Protein AF-A0A8E0IJX4-F1 (afdb_monomer)

InterPro domains:
  IPR001647 DNA-binding HTH domain, TetR-type [PS50977] (1-35)
  IPR009057 Homedomain-like superfamily [SSF46689] (2-47)

Nearest PDB structures (foldseek):
  7k1c-assembly1_B  TM=6.926E-01  e=3.450E-01  Pseudomonas putida DOT-T1E
  2xdn-assembly2_D  TM=7.173E-01  e=6.190E-01  Pseudomonas putida

Sequence (180 aa):
HIIKDAGIPRGSYYQYFDDKADLYFYLLEQVRHRAVAALQQVMAKHHGDLFAAMSEFFGLTIDALVQGPHAALYRNVFLHMDFHSASKMAGSPLAERPRGHHEIHQYLLANIDRRQLRIKSDDDVSLLIRQIVGMFMQTIGYFYSRQTKGKEVTVAELKQRTNQILDWLQYGVASKGERH

pLDDT: mean 77.46, std 18.65, range [39.56, 98.12]

Foldseek 3Di:
DVVPPPPDPPVVVCVQDVDPVRVVLVVVVVVLVVLLVLLVVLLVVVQQAPLSSLLVSLLVVLCCCCVNPCVVVNLCCLPPDDVVVLVVVCPDPSSPDDVSVVVSLVVSLVRHDCVLPPDDDSVRVSVLVCVLVVVSSVLVVVQSVCVVVVHDDDSVNSSVVSSVVSVCSRPNDDDPDPPD

Secondary structure (DSSP, 8-state):
-HHHHS---HHHHTTT-SSHHHHHHHHHHHHHHHHHHHHHHHHHHTTT-HHHHHHHHHHHHHHHHHTSTTHHHHHHHHHH--HHHHHHTTTSGGGS--HHHHHHHHHHHHH--GGG----SHHHHHHHHHHHHHHHHHHHHHHHHHHTTT----HHHHHHHHHHHHHHHHH-S-------

Solvent-accessible surface area (backbone atoms only — not comparable to full-atom values): 10616 Å² total; per-residue (Å²): 116,77,65,77,78,67,81,56,60,80,75,65,53,64,74,80,30,94,49,75,63,52,54,50,50,54,52,50,50,54,52,48,54,53,52,52,52,50,46,53,52,35,28,61,74,45,67,11,36,59,69,66,18,48,48,53,45,49,46,56,46,49,45,44,46,72,72,30,100,54,14,70,58,49,49,48,52,68,75,67,58,49,77,66,56,53,62,77,47,49,81,41,88,88,47,64,66,77,62,62,64,56,51,54,51,53,50,48,74,74,50,49,47,55,91,84,43,100,63,89,48,71,65,55,50,51,51,49,52,49,50,58,52,48,56,49,52,51,51,54,50,49,50,56,59,33,49,77,68,75,41,90,74,54,72,66,59,52,46,51,51,53,46,52,52,50,48,36,72,73,74,52,82,77,76,88,66,82,82,124

Organism: NCBI:txid1256202

Mean predicted aligned error: 10.21 Å

Structure (mmCIF, N/CA/C/O backbone):
data_AF-A0A8E0IJX4-F1
#
_entry.id   AF-A0A8E0IJX4-F1
#
loop_
_atom_site.group_PDB
_atom_site.id
_atom_site.type_symbol
_atom_site.label_atom_id
_atom_site.label_alt_id
_atom_site.label_comp_id
_atom_site.label_asym_id
_atom_site.label_entity_id
_atom_site.label_seq_id
_atom_site.pdbx_PDB_ins_code
_atom_site.Cartn_x
_atom_site.Cartn_y
_atom_site.Cartn_z
_atom_site.occupancy
_atom_site.B_iso_or_equiv
_atom_site.auth_seq_id
_atom_site.auth_comp_id
_atom_site.auth_asym_id
_atom_site.auth_atom_id
_atom_site.pdbx_PDB_model_num
ATOM 1 N N . HIS A 1 1 ? -9.104 4.871 31.207 1.00 46.75 1 HIS A N 1
ATOM 2 C CA . HIS A 1 1 ? -10.168 4.003 30.678 1.00 46.75 1 HIS A CA 1
ATOM 3 C C . HIS A 1 1 ? -9.698 2.587 30.325 1.00 46.75 1 HIS A C 1
ATOM 5 O O . HIS A 1 1 ? -10.408 1.677 30.697 1.00 46.75 1 HIS A O 1
ATOM 11 N N . ILE A 1 2 ? -8.492 2.359 29.776 1.00 46.59 2 ILE A N 1
ATOM 12 C CA . ILE A 1 2 ? -7.984 1.011 29.390 1.00 46.59 2 ILE A CA 1
ATOM 13 C C . ILE A 1 2 ? -8.059 -0.065 30.507 1.00 46.59 2 ILE A C 1
ATOM 15 O O . ILE A 1 2 ? -8.403 -1.206 30.236 1.00 46.59 2 ILE A O 1
ATOM 19 N N . ILE A 1 3 ? -7.802 0.288 31.774 1.00 42.03 3 ILE A N 1
ATOM 20 C CA . ILE A 1 3 ? -7.736 -0.687 32.888 1.00 42.03 3 ILE A CA 1
ATOM 21 C C . ILE A 1 3 ? -9.123 -1.194 33.333 1.00 42.03 3 ILE A C 1
ATOM 23 O O . ILE A 1 3 ? -9.226 -2.270 33.912 1.00 42.03 3 ILE A O 1
ATOM 27 N N . LYS A 1 4 ? -10.203 -0.437 33.090 1.00 41.12 4 LYS A N 1
ATOM 28 C CA . LYS A 1 4 ? -11.539 -0.789 33.606 1.00 41.12 4 LYS A CA 1
ATOM 29 C C . LYS A 1 4 ? -12.253 -1.846 32.754 1.00 41.12 4 LYS A C 1
ATOM 31 O O . LYS A 1 4 ? -13.060 -2.585 33.303 1.00 41.12 4 LYS A O 1
ATOM 36 N N . ASP A 1 5 ? -11.898 -1.949 31.474 1.00 46.97 5 ASP A N 1
ATOM 37 C CA . ASP A 1 5 ? -12.611 -2.794 30.507 1.00 46.97 5 ASP A CA 1
ATOM 38 C C . ASP A 1 5 ? -11.911 -4.147 30.258 1.00 46.97 5 ASP A C 1
ATOM 40 O O . ASP A 1 5 ? -12.517 -5.060 29.708 1.00 46.97 5 ASP A O 1
ATOM 44 N N . ALA A 1 6 ? -10.651 -4.311 30.691 1.00 53.28 6 ALA A N 1
ATOM 45 C CA . ALA A 1 6 ? -9.851 -5.516 30.437 1.00 53.28 6 ALA A CA 1
ATOM 46 C C . ALA A 1 6 ? -9.931 -6.598 31.538 1.00 53.28 6 ALA A C 1
ATOM 48 O O . ALA A 1 6 ? -9.364 -7.672 31.372 1.00 53.28 6 ALA A O 1
ATOM 49 N N . GLY A 1 7 ? -10.590 -6.337 32.676 1.00 39.56 7 GLY A N 1
ATOM 50 C CA . GLY A 1 7 ? -10.715 -7.317 33.771 1.00 39.56 7 GLY A CA 1
ATOM 51 C C . GLY A 1 7 ? -9.401 -7.682 34.487 1.00 39.56 7 GLY A C 1
ATOM 52 O O . GLY A 1 7 ? -9.374 -8.637 35.258 1.00 39.56 7 GLY A O 1
ATOM 53 N N . ILE A 1 8 ? -8.314 -6.936 34.258 1.00 44.88 8 ILE A N 1
ATOM 54 C CA . ILE A 1 8 ? -6.989 -7.216 34.831 1.00 44.88 8 ILE A CA 1
ATOM 55 C C . ILE A 1 8 ? -6.827 -6.455 36.163 1.00 44.88 8 ILE A C 1
ATOM 57 O O . ILE A 1 8 ? -7.057 -5.239 36.198 1.00 44.88 8 ILE A O 1
ATOM 61 N N . PRO A 1 9 ? -6.407 -7.112 37.265 1.00 41.66 9 PRO A N 1
ATOM 62 C CA . PRO A 1 9 ? -6.094 -6.433 38.519 1.00 41.66 9 PRO A CA 1
ATOM 63 C C . PRO A 1 9 ? -5.020 -5.359 38.302 1.00 41.66 9 PRO A C 1
ATOM 65 O O . PRO A 1 9 ? -4.009 -5.603 37.646 1.00 41.66 9 PRO A O 1
ATOM 68 N N . ARG A 1 10 ? -5.203 -4.171 38.894 1.00 44.62 10 ARG A N 1
ATOM 69 C CA . ARG A 1 10 ? -4.308 -3.002 38.728 1.00 44.62 10 ARG A CA 1
ATOM 70 C C . ARG A 1 10 ? -2.818 -3.296 38.975 1.00 44.62 10 ARG A C 1
ATOM 72 O O . ARG A 1 10 ? -1.985 -2.601 38.409 1.00 44.62 10 ARG A O 1
ATOM 79 N N . GLY A 1 11 ? -2.492 -4.305 39.787 1.00 46.06 11 GLY A N 1
ATOM 80 C CA . GLY A 1 11 ? -1.115 -4.714 40.082 1.00 46.06 11 GLY A CA 1
ATOM 81 C C . GLY A 1 11 ? -0.406 -5.474 38.953 1.00 46.06 11 GLY A C 1
ATOM 82 O O . GLY A 1 11 ? 0.812 -5.402 38.867 1.00 46.06 11 GLY A O 1
ATOM 83 N N . SER A 1 12 ? -1.136 -6.145 38.056 1.00 42.69 12 SER A N 1
ATOM 84 C CA . SER A 1 12 ? -0.544 -6.960 36.980 1.00 42.69 12 SER A CA 1
ATOM 85 C C . SER A 1 12 ? -0.217 -6.156 35.714 1.00 42.69 12 SER A C 1
ATOM 87 O O . SER A 1 12 ? 0.532 -6.627 34.871 1.00 42.69 12 SER A O 1
ATOM 89 N N . TYR A 1 13 ? -0.755 -4.939 35.566 1.00 44.56 13 TYR A N 1
ATOM 90 C CA . TYR A 1 13 ? -0.519 -4.070 34.401 1.00 44.56 13 TYR A CA 1
ATOM 91 C C . TYR A 1 13 ? 0.897 -3.467 34.404 1.00 44.56 13 TYR A C 1
ATOM 93 O O . TYR A 1 13 ? 1.603 -3.542 33.404 1.00 44.56 13 TYR A O 1
ATOM 101 N N . TYR A 1 14 ? 1.339 -2.947 35.555 1.00 47.50 14 TYR A N 1
ATOM 102 C CA . TYR A 1 14 ? 2.675 -2.355 35.733 1.00 47.50 14 TYR A CA 1
ATOM 103 C C . TYR A 1 14 ? 3.807 -3.388 35.788 1.00 47.50 14 TYR A C 1
ATOM 105 O O . TYR A 1 14 ? 4.972 -3.024 35.847 1.00 47.50 14 TYR A O 1
ATOM 113 N N . GLN A 1 15 ? 3.473 -4.681 35.795 1.00 44.41 15 GLN A N 1
ATOM 114 C CA . GLN A 1 15 ? 4.461 -5.759 35.789 1.00 44.41 15 GLN A CA 1
ATOM 115 C C . GLN A 1 15 ? 4.961 -6.090 34.372 1.00 44.41 15 GLN A C 1
ATOM 117 O O . GLN A 1 15 ? 5.989 -6.747 34.234 1.00 44.41 15 GLN A O 1
ATOM 122 N N . TYR A 1 16 ? 4.238 -5.646 33.334 1.00 44.06 16 TYR A N 1
ATOM 123 C CA . TYR A 1 16 ? 4.564 -5.896 31.926 1.00 44.06 16 TYR A CA 1
ATOM 124 C C . TYR A 1 16 ? 4.746 -4.613 31.095 1.00 44.06 16 TYR A C 1
ATOM 126 O O . TYR A 1 16 ? 5.318 -4.698 30.012 1.00 44.06 16 TYR A O 1
ATOM 134 N N . PHE A 1 17 ? 4.281 -3.448 31.571 1.00 45.47 17 PHE A N 1
ATOM 135 C CA . PHE A 1 17 ? 4.356 -2.174 30.842 1.00 45.47 17 PHE A CA 1
ATOM 136 C C . PHE A 1 17 ? 4.587 -0.996 31.807 1.00 45.47 17 PHE A C 1
ATOM 138 O O . PHE A 1 17 ? 3.791 -0.812 32.735 1.00 45.47 17 PHE A O 1
ATOM 145 N N . ASP A 1 18 ? 5.635 -0.191 31.581 1.00 48.06 18 ASP A N 1
ATOM 146 C CA . ASP A 1 18 ? 5.972 0.964 32.432 1.00 48.06 18 ASP A CA 1
ATOM 147 C C . ASP A 1 18 ? 4.994 2.132 32.202 1.00 48.06 18 ASP A C 1
ATOM 149 O O . ASP A 1 18 ? 4.648 2.866 33.135 1.00 48.06 18 ASP A O 1
ATOM 153 N N . ASP A 1 19 ? 4.452 2.266 30.984 1.00 58.53 19 ASP A N 1
ATOM 154 C CA . ASP A 1 19 ? 3.399 3.229 30.664 1.00 58.53 19 ASP A CA 1
ATOM 155 C C . ASP A 1 19 ? 2.387 2.739 29.595 1.00 58.53 19 ASP A C 1
ATOM 157 O O . ASP A 1 19 ? 2.374 1.594 29.141 1.00 58.53 19 ASP A O 1
ATOM 161 N N . LYS A 1 20 ? 1.434 3.605 29.212 1.00 58.44 20 LYS A N 1
ATOM 162 C CA . LYS A 1 20 ? 0.493 3.305 28.114 1.00 58.44 20 LYS A CA 1
ATOM 163 C C . LYS A 1 20 ? 1.194 3.260 26.755 1.00 58.44 20 LYS A C 1
ATOM 165 O O . LYS A 1 20 ? 0.691 2.570 25.875 1.00 58.44 20 LYS A O 1
ATOM 170 N N . ALA A 1 21 ? 2.275 4.017 26.571 1.00 59.16 21 ALA A N 1
ATOM 171 C CA . ALA A 1 21 ? 3.015 4.096 25.320 1.00 59.16 21 ALA A CA 1
ATOM 172 C C . ALA A 1 21 ? 3.720 2.769 25.003 1.00 59.16 21 ALA A C 1
ATOM 174 O O . ALA A 1 21 ? 3.668 2.346 23.853 1.00 59.16 21 ALA A O 1
ATOM 175 N N . ASP A 1 22 ? 4.246 2.049 25.995 1.00 58.47 22 ASP A N 1
ATOM 176 C CA . ASP A 1 22 ? 4.861 0.729 25.797 1.00 58.47 22 ASP A CA 1
ATOM 177 C C . ASP A 1 22 ? 3.862 -0.311 25.280 1.00 58.47 22 ASP A C 1
ATOM 179 O O . ASP A 1 22 ? 4.152 -1.040 24.330 1.00 58.47 22 ASP A O 1
ATOM 183 N N . LEU A 1 23 ? 2.640 -0.335 25.827 1.00 63.59 23 LEU A N 1
ATOM 184 C CA . LEU A 1 23 ? 1.563 -1.177 25.296 1.00 63.59 23 LEU A CA 1
ATOM 185 C C . LEU A 1 23 ? 1.227 -0.798 23.844 1.00 63.59 23 LEU A C 1
ATOM 187 O O . LEU A 1 23 ? 0.992 -1.673 23.011 1.00 63.59 23 LEU A O 1
ATOM 191 N N . TYR A 1 24 ? 1.220 0.499 23.519 1.00 63.81 24 TYR A N 1
ATOM 192 C CA . TYR A 1 24 ? 1.016 0.955 22.144 1.00 63.81 24 TYR A CA 1
ATOM 193 C C . TYR A 1 24 ? 2.152 0.505 21.212 1.00 63.81 24 TYR A C 1
ATOM 195 O O . TYR A 1 24 ? 1.856 -0.009 20.134 1.00 63.81 24 TYR A O 1
ATOM 203 N N . PHE A 1 25 ? 3.423 0.640 21.603 1.00 67.19 25 PHE A N 1
ATOM 204 C CA . PHE A 1 25 ? 4.561 0.189 20.794 1.00 67.19 25 PHE A CA 1
ATOM 205 C C . PHE A 1 25 ? 4.568 -1.325 20.600 1.00 67.19 25 PHE A C 1
ATOM 207 O O . PHE A 1 25 ? 4.749 -1.784 19.474 1.00 67.19 25 PHE A O 1
ATOM 214 N N . TYR A 1 26 ? 4.269 -2.091 21.648 1.00 67.19 26 TYR A N 1
ATOM 215 C CA . TYR A 1 26 ? 4.126 -3.542 21.560 1.00 67.19 26 TYR A CA 1
ATOM 216 C C . TYR A 1 26 ? 3.042 -3.954 20.550 1.00 67.19 26 TYR A C 1
ATOM 218 O O . TYR A 1 26 ? 3.258 -4.820 19.699 1.00 67.19 26 TYR A O 1
ATOM 226 N N . LEU A 1 27 ? 1.877 -3.297 20.587 1.00 68.94 27 LEU A N 1
ATOM 227 C CA . LEU A 1 27 ? 0.809 -3.547 19.617 1.00 68.94 27 LEU A CA 1
ATOM 228 C C . LEU A 1 27 ? 1.241 -3.184 18.188 1.00 68.94 27 LEU A C 1
ATOM 230 O O . LEU A 1 27 ? 0.968 -3.943 17.258 1.00 68.94 27 LEU A O 1
ATOM 234 N N . LEU A 1 28 ? 1.939 -2.060 17.997 1.00 70.50 28 LEU A N 1
ATOM 235 C CA . LEU A 1 28 ? 2.466 -1.661 16.687 1.00 70.50 28 LEU A CA 1
ATOM 236 C C . LEU A 1 28 ? 3.516 -2.645 16.161 1.00 70.50 28 LEU A C 1
ATOM 238 O O . LEU A 1 28 ? 3.533 -2.936 14.966 1.00 70.50 28 LEU A O 1
ATOM 242 N N . GLU A 1 29 ? 4.355 -3.195 17.034 1.00 73.81 29 GLU A N 1
ATOM 243 C CA . GLU A 1 29 ? 5.336 -4.212 16.671 1.00 73.81 29 GLU A CA 1
ATOM 244 C C . GLU A 1 29 ? 4.654 -5.506 16.212 1.00 73.81 29 GLU A C 1
ATOM 246 O O . GLU A 1 29 ? 4.996 -6.042 15.156 1.00 73.81 29 GLU A O 1
ATOM 251 N N . GLN A 1 30 ? 3.619 -5.970 16.920 1.00 75.31 30 GLN A N 1
ATOM 252 C CA . GLN A 1 30 ? 2.833 -7.124 16.473 1.00 75.31 30 GLN A CA 1
ATOM 253 C C . GLN A 1 30 ? 2.166 -6.888 15.113 1.00 75.31 30 GLN A C 1
ATOM 255 O O . GLN A 1 30 ? 2.184 -7.767 14.246 1.00 75.31 30 GLN A O 1
ATOM 260 N N . VAL A 1 31 ? 1.590 -5.700 14.903 1.00 77.56 31 VAL A N 1
ATOM 261 C CA . VAL A 1 31 ? 0.998 -5.301 13.617 1.00 77.56 31 VAL A CA 1
ATOM 262 C C . VAL A 1 31 ? 2.056 -5.329 12.517 1.00 77.56 31 VAL A C 1
ATOM 264 O O . VAL A 1 31 ? 1.815 -5.888 11.446 1.00 77.56 31 VAL A O 1
ATOM 267 N N . ARG A 1 32 ? 3.247 -4.790 12.794 1.00 77.62 32 ARG A N 1
ATOM 268 C CA . ARG A 1 32 ? 4.384 -4.805 11.874 1.00 77.62 32 ARG A CA 1
ATOM 269 C C . ARG A 1 32 ? 4.780 -6.231 11.502 1.00 77.62 32 ARG A C 1
ATOM 271 O O . ARG A 1 32 ? 4.901 -6.516 10.317 1.00 77.62 32 ARG A O 1
ATOM 278 N N . HIS A 1 33 ? 4.944 -7.131 12.471 1.00 83.06 33 HIS A N 1
ATOM 279 C CA . HIS A 1 33 ? 5.304 -8.526 12.198 1.00 83.06 33 HIS A CA 1
ATOM 280 C C . HIS A 1 33 ? 4.279 -9.231 11.309 1.00 83.06 33 HIS A C 1
ATOM 282 O O . HIS A 1 33 ? 4.656 -9.915 10.359 1.00 83.06 33 HIS A O 1
ATOM 288 N N . ARG A 1 34 ? 2.982 -9.021 11.568 1.00 85.06 34 ARG A N 1
ATOM 289 C CA . ARG A 1 34 ? 1.908 -9.572 10.728 1.00 85.06 34 ARG A CA 1
ATOM 290 C C . ARG A 1 34 ? 1.953 -9.005 9.310 1.00 85.06 34 ARG A C 1
ATOM 292 O O . ARG A 1 34 ? 1.808 -9.764 8.358 1.00 85.06 34 ARG A O 1
ATOM 299 N N . ALA A 1 35 ? 2.187 -7.701 9.165 1.00 85.06 35 ALA A N 1
ATOM 300 C CA . ALA A 1 35 ? 2.313 -7.057 7.860 1.00 85.06 35 ALA A CA 1
ATOM 301 C C . ALA A 1 35 ? 3.529 -7.576 7.074 1.00 85.06 35 ALA A C 1
ATOM 303 O O . ALA A 1 35 ? 3.401 -7.873 5.890 1.00 85.06 35 ALA A O 1
ATOM 304 N N . VAL A 1 36 ? 4.683 -7.748 7.730 1.00 88.25 36 VAL A N 1
ATOM 305 C CA . VAL A 1 36 ? 5.887 -8.344 7.122 1.00 88.25 36 VAL A CA 1
ATOM 306 C C . VAL A 1 36 ? 5.596 -9.764 6.641 1.00 88.25 36 VAL A C 1
ATOM 308 O O . VAL A 1 36 ? 5.843 -10.072 5.479 1.00 88.25 36 VAL A O 1
ATOM 311 N N . ALA A 1 37 ? 5.021 -10.610 7.500 1.00 91.25 37 ALA A N 1
ATOM 312 C CA . ALA A 1 37 ? 4.705 -11.992 7.149 1.00 91.25 37 ALA A CA 1
ATOM 313 C C . ALA A 1 37 ? 3.708 -12.077 5.980 1.00 91.25 37 ALA A C 1
ATOM 315 O O . ALA A 1 37 ? 3.910 -12.858 5.052 1.00 91.25 37 ALA A O 1
ATOM 316 N N . ALA A 1 38 ? 2.664 -11.242 5.986 1.00 93.31 38 ALA A N 1
ATOM 317 C CA . ALA A 1 38 ? 1.699 -11.171 4.892 1.00 93.31 38 ALA A CA 1
ATOM 318 C C . ALA A 1 38 ? 2.360 -10.730 3.577 1.00 93.31 38 ALA A C 1
ATOM 320 O O . ALA A 1 38 ? 2.123 -11.343 2.539 1.00 93.31 38 ALA A O 1
ATOM 321 N N . LEU A 1 39 ? 3.235 -9.719 3.612 1.00 93.75 39 LEU A N 1
ATOM 322 C CA . LEU A 1 39 ? 3.976 -9.281 2.430 1.00 93.75 39 LEU A CA 1
ATOM 323 C C . LEU A 1 39 ? 4.861 -10.403 1.877 1.00 93.75 39 LEU A C 1
ATOM 325 O O . LEU A 1 39 ? 4.849 -10.647 0.676 1.00 93.75 39 LEU A O 1
ATOM 329 N N . GLN A 1 40 ? 5.594 -11.108 2.740 1.00 94.44 40 GLN A N 1
ATOM 330 C CA . GLN A 1 40 ? 6.447 -12.228 2.332 1.00 94.44 40 GLN A CA 1
ATOM 331 C C . GLN A 1 40 ? 5.636 -13.357 1.683 1.00 94.44 40 GLN A C 1
ATOM 333 O O . GLN A 1 40 ? 6.025 -13.875 0.638 1.00 94.44 40 GLN A O 1
ATOM 338 N N . GLN A 1 41 ? 4.485 -13.710 2.262 1.00 96.81 41 GLN A N 1
ATOM 339 C CA . GLN A 1 41 ? 3.587 -14.721 1.698 1.00 96.81 41 GLN A CA 1
ATOM 340 C C . GLN A 1 41 ? 3.064 -14.317 0.319 1.00 96.81 41 GLN A C 1
ATOM 342 O O . GLN A 1 41 ? 3.082 -15.123 -0.609 1.00 96.81 41 GLN A O 1
ATOM 347 N N . VAL A 1 42 ? 2.628 -13.066 0.171 1.00 97.69 42 VAL A N 1
ATOM 348 C CA . VAL A 1 42 ? 2.096 -12.554 -1.093 1.00 97.69 42 VAL A CA 1
ATOM 349 C C . VAL A 1 42 ? 3.203 -12.452 -2.152 1.00 97.69 42 VAL A C 1
ATOM 351 O O . VAL A 1 42 ? 3.003 -12.891 -3.280 1.00 97.69 42 VAL A O 1
ATOM 354 N N . MET A 1 43 ? 4.401 -11.978 -1.795 1.00 97.19 43 MET A N 1
ATOM 355 C CA . MET A 1 43 ? 5.558 -11.955 -2.702 1.00 97.19 43 MET A CA 1
ATOM 356 C C . MET A 1 43 ? 5.940 -13.359 -3.187 1.00 97.19 43 MET A C 1
ATOM 358 O O . MET A 1 43 ? 6.185 -13.551 -4.378 1.00 97.19 43 MET A O 1
ATOM 362 N N . ALA A 1 44 ? 5.946 -14.350 -2.289 1.00 96.50 44 ALA A N 1
ATOM 363 C CA . ALA A 1 44 ? 6.215 -15.740 -2.647 1.00 96.50 44 ALA A CA 1
ATOM 364 C C . ALA A 1 44 ? 5.125 -16.320 -3.567 1.00 96.50 44 ALA A C 1
ATOM 366 O O . ALA A 1 44 ? 5.446 -16.961 -4.568 1.00 96.50 44 ALA A O 1
ATOM 367 N N . LYS A 1 45 ? 3.847 -16.054 -3.261 1.00 98.06 45 LYS A N 1
ATOM 368 C CA . LYS A 1 45 ? 2.686 -16.476 -4.061 1.00 98.06 45 LYS A CA 1
ATOM 369 C C . LYS A 1 45 ? 2.735 -15.934 -5.491 1.00 98.06 45 LYS A C 1
ATOM 371 O O . LYS A 1 45 ? 2.392 -16.653 -6.422 1.00 98.06 45 LYS A O 1
ATOM 376 N N . HIS A 1 46 ? 3.162 -14.685 -5.658 1.00 97.75 46 HIS A N 1
ATOM 377 C CA . HIS A 1 46 ? 3.276 -14.020 -6.961 1.00 97.75 46 HIS A CA 1
ATOM 378 C C . HIS A 1 46 ? 4.653 -14.186 -7.610 1.00 97.75 46 HIS A C 1
ATOM 380 O O . HIS A 1 46 ? 4.963 -13.500 -8.579 1.00 97.75 46 HIS A O 1
ATOM 386 N N . HIS A 1 47 ? 5.494 -15.089 -7.094 1.00 96.56 47 HIS A N 1
ATOM 387 C CA . HIS A 1 47 ? 6.815 -15.399 -7.650 1.00 96.56 47 HIS A CA 1
ATOM 388 C C . HIS A 1 47 ? 7.703 -14.162 -7.874 1.00 96.56 47 HIS A C 1
ATOM 390 O O . HIS A 1 47 ? 8.445 -14.084 -8.852 1.00 96.56 47 HIS A O 1
ATOM 396 N N . GLY A 1 48 ? 7.622 -13.188 -6.965 1.00 94.94 48 GLY A N 1
ATOM 397 C CA . GLY A 1 48 ? 8.396 -11.952 -7.051 1.00 94.94 48 GLY A CA 1
ATOM 398 C C . GLY A 1 48 ? 7.808 -10.873 -7.965 1.00 94.94 48 GLY A C 1
ATOM 399 O O . GLY A 1 48 ? 8.428 -9.817 -8.096 1.00 94.94 48 GLY A O 1
ATOM 400 N N . ASP A 1 49 ? 6.635 -11.074 -8.575 1.00 96.69 49 ASP A N 1
ATOM 401 C CA . ASP A 1 49 ? 5.941 -10.010 -9.308 1.00 96.69 49 ASP A CA 1
ATOM 402 C C . ASP A 1 49 ? 5.517 -8.894 -8.344 1.00 96.69 49 ASP A C 1
ATOM 404 O O . ASP A 1 49 ? 4.575 -9.035 -7.561 1.00 96.69 49 ASP A O 1
ATOM 408 N N . LEU A 1 50 ? 6.240 -7.773 -8.401 1.00 95.19 50 LEU A N 1
ATOM 409 C CA . LEU A 1 50 ? 6.055 -6.657 -7.482 1.00 95.19 50 LEU A CA 1
ATOM 410 C C . LEU A 1 50 ? 4.648 -6.058 -7.579 1.00 95.19 50 LEU A C 1
ATOM 412 O O . LEU A 1 50 ? 4.041 -5.777 -6.552 1.00 95.19 50 LEU A O 1
ATOM 416 N N . PHE A 1 51 ? 4.119 -5.826 -8.780 1.00 96.38 51 PHE A N 1
ATOM 417 C CA . PHE A 1 51 ? 2.849 -5.110 -8.921 1.00 96.38 51 PHE A CA 1
ATOM 418 C C . PHE A 1 51 ? 1.663 -5.996 -8.546 1.00 96.38 51 PHE A C 1
ATOM 420 O O . PHE A 1 51 ? 0.781 -5.545 -7.809 1.00 96.38 51 PHE A O 1
ATOM 427 N N . ALA A 1 52 ? 1.678 -7.266 -8.965 1.00 96.94 52 ALA A N 1
ATOM 428 C CA . ALA A 1 52 ? 0.657 -8.232 -8.570 1.00 96.94 52 ALA A CA 1
ATOM 429 C C . ALA A 1 52 ? 0.670 -8.468 -7.049 1.00 96.94 52 ALA A C 1
ATOM 431 O O . ALA A 1 52 ? -0.379 -8.411 -6.397 1.00 96.94 52 ALA A O 1
ATOM 432 N N . ALA A 1 53 ? 1.862 -8.626 -6.460 1.00 97.38 53 ALA A N 1
ATOM 433 C CA . ALA A 1 53 ? 2.007 -8.795 -5.021 1.00 97.38 53 ALA A CA 1
ATOM 434 C C . ALA A 1 53 ? 1.544 -7.563 -4.235 1.00 97.38 53 ALA A C 1
ATOM 436 O O . ALA A 1 53 ? 0.788 -7.687 -3.272 1.00 97.38 53 ALA A O 1
ATOM 437 N N . MET A 1 54 ? 1.949 -6.357 -4.643 1.00 96.62 54 MET A N 1
ATOM 438 C CA . MET A 1 54 ? 1.547 -5.134 -3.945 1.00 96.62 54 MET A CA 1
ATOM 439 C C . MET A 1 54 ? 0.042 -4.868 -4.072 1.00 96.62 54 MET A C 1
ATOM 441 O O . MET A 1 54 ? -0.558 -4.390 -3.112 1.00 96.62 54 MET A O 1
ATOM 445 N N . SER A 1 55 ? -0.590 -5.228 -5.195 1.00 97.31 55 SER A N 1
ATOM 446 C CA . SER A 1 55 ? -2.049 -5.148 -5.354 1.00 97.31 55 SER A CA 1
ATOM 447 C C . SER A 1 55 ? -2.783 -6.029 -4.335 1.00 97.31 55 SER A C 1
ATOM 449 O O . SER A 1 55 ? -3.649 -5.538 -3.604 1.00 97.31 55 SER A O 1
ATOM 451 N N . GLU A 1 56 ? -2.398 -7.304 -4.209 1.00 98.12 56 GLU A N 1
ATOM 452 C CA . GLU A 1 56 ? -3.003 -8.212 -3.225 1.00 98.12 56 GLU A CA 1
ATOM 453 C C . GLU A 1 56 ? -2.707 -7.769 -1.786 1.00 98.12 56 GLU A C 1
ATOM 455 O O . GLU A 1 56 ? -3.621 -7.673 -0.963 1.00 98.12 56 GLU A O 1
ATOM 460 N N . PHE A 1 57 ? -1.451 -7.429 -1.487 1.00 96.81 57 PHE A N 1
ATOM 461 C CA . PHE A 1 57 ? -1.038 -6.988 -0.157 1.00 96.81 57 PHE A CA 1
ATOM 462 C C . PHE A 1 57 ? -1.787 -5.727 0.295 1.00 96.81 57 PHE A C 1
ATOM 464 O O . PHE A 1 57 ? -2.265 -5.653 1.431 1.00 96.81 57 PHE A O 1
ATOM 471 N N . PHE A 1 58 ? -1.946 -4.740 -0.588 1.00 96.06 58 PHE A N 1
ATOM 472 C CA . PHE A 1 58 ? -2.722 -3.541 -0.284 1.00 96.06 58 PHE A CA 1
ATOM 473 C C . PHE A 1 58 ? -4.210 -3.833 -0.128 1.00 96.06 58 PHE A C 1
ATOM 475 O O . PHE A 1 58 ? -4.835 -3.253 0.758 1.00 96.06 58 PHE A O 1
ATOM 482 N N . GLY A 1 59 ? -4.769 -4.759 -0.909 1.00 96.00 59 GLY A N 1
ATOM 483 C CA . GLY A 1 59 ? -6.140 -5.229 -0.727 1.00 96.00 59 GLY A CA 1
ATOM 484 C C . GLY A 1 59 ? -6.379 -5.785 0.680 1.00 96.00 59 GLY A C 1
ATOM 485 O O . GLY A 1 59 ? -7.287 -5.317 1.370 1.00 96.00 59 GLY A O 1
ATOM 486 N N . LEU A 1 60 ? -5.517 -6.705 1.129 1.00 94.88 60 LEU A N 1
ATOM 487 C CA . LEU A 1 60 ? -5.555 -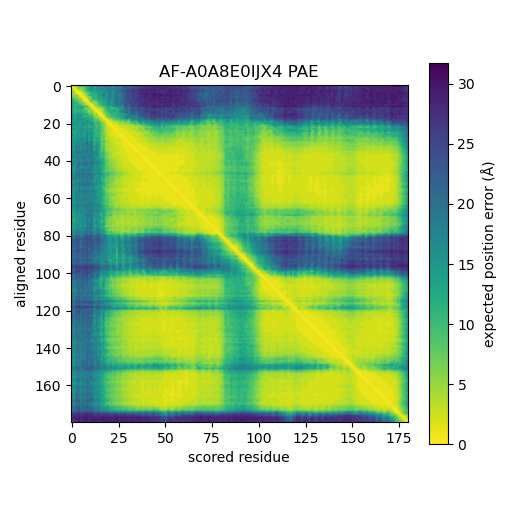7.278 2.482 1.00 94.88 60 LEU A CA 1
ATOM 488 C C . LEU A 1 60 ? -5.372 -6.206 3.564 1.00 94.88 60 LEU A C 1
ATOM 490 O O . LEU A 1 60 ? -6.058 -6.206 4.587 1.00 94.88 60 LEU A O 1
ATOM 494 N N . THR A 1 61 ? -4.453 -5.268 3.330 1.00 92.12 61 THR A N 1
ATOM 495 C CA . THR A 1 61 ? -4.173 -4.179 4.271 1.00 92.12 61 THR A CA 1
ATOM 496 C C . THR A 1 61 ? -5.378 -3.250 4.408 1.00 92.12 61 THR A C 1
ATOM 498 O O . THR A 1 61 ? -5.744 -2.890 5.523 1.00 92.12 61 THR A O 1
ATOM 501 N N . ILE A 1 62 ? -6.042 -2.891 3.307 1.00 93.56 62 ILE A N 1
ATOM 502 C CA . ILE A 1 62 ? -7.254 -2.064 3.334 1.00 93.56 62 ILE A CA 1
ATOM 503 C C . ILE A 1 62 ? -8.366 -2.753 4.132 1.00 93.56 62 ILE A C 1
ATOM 505 O O . ILE A 1 62 ? -8.989 -2.103 4.972 1.00 93.56 62 ILE A O 1
ATOM 509 N N . ASP A 1 63 ? -8.585 -4.055 3.930 1.00 93.00 63 ASP A N 1
ATOM 510 C CA . ASP A 1 63 ? -9.587 -4.803 4.699 1.00 93.00 63 ASP A CA 1
ATOM 511 C C . ASP A 1 63 ? -9.280 -4.754 6.199 1.00 93.00 63 ASP A C 1
ATOM 513 O O . ASP A 1 63 ? -10.149 -4.425 7.007 1.00 93.00 63 ASP A O 1
ATOM 517 N N . ALA A 1 64 ? -8.021 -4.987 6.578 1.00 89.38 64 ALA A N 1
ATOM 518 C CA . ALA A 1 64 ? -7.592 -4.927 7.971 1.00 89.38 64 ALA A CA 1
ATOM 519 C C . ALA A 1 64 ? -7.747 -3.523 8.587 1.00 89.38 64 ALA A C 1
ATOM 521 O O . ALA A 1 64 ? -8.144 -3.404 9.749 1.00 89.38 64 ALA A O 1
ATOM 522 N N . LEU A 1 65 ? -7.445 -2.471 7.821 1.00 86.12 65 LEU A N 1
ATOM 523 C CA . LEU A 1 65 ? -7.505 -1.081 8.277 1.00 86.12 65 LEU A CA 1
ATOM 524 C C . LEU A 1 65 ? -8.939 -0.563 8.420 1.00 86.12 65 LEU A C 1
ATOM 526 O O . LEU A 1 65 ? -9.206 0.211 9.336 1.00 86.12 65 LEU A O 1
ATOM 530 N N . VAL A 1 66 ? -9.844 -0.959 7.523 1.00 87.06 66 VAL A N 1
ATOM 531 C CA . VAL A 1 66 ? -11.191 -0.372 7.437 1.00 87.06 66 VAL A CA 1
ATOM 532 C C . VAL A 1 66 ? -12.258 -1.253 8.083 1.00 87.06 66 VAL A C 1
ATOM 534 O O . VAL A 1 66 ? -13.174 -0.731 8.713 1.00 87.06 66 VAL A O 1
ATOM 537 N N . GLN A 1 67 ? -12.149 -2.573 7.939 1.00 86.88 67 GLN A N 1
ATOM 538 C CA . GLN A 1 67 ? -13.164 -3.541 8.379 1.00 86.88 67 GLN A CA 1
ATOM 539 C C . GLN A 1 67 ? -12.640 -4.531 9.425 1.00 86.88 67 GLN A C 1
ATOM 541 O O . GLN A 1 67 ? -13.413 -5.303 9.989 1.00 86.88 67 GLN A O 1
ATOM 546 N N . GLY A 1 68 ? -11.334 -4.526 9.696 1.00 85.19 68 GLY A N 1
ATOM 547 C CA . GLY A 1 68 ? -10.727 -5.441 10.649 1.00 85.19 68 GLY A CA 1
ATOM 548 C C . GLY A 1 68 ? -11.169 -5.189 12.096 1.00 85.19 68 GLY A C 1
ATOM 549 O O . GLY A 1 68 ? -11.550 -4.073 12.459 1.00 85.19 68 GLY A O 1
ATOM 550 N N . PRO A 1 69 ? -11.010 -6.190 12.982 1.00 82.88 69 PRO A N 1
ATOM 551 C CA . PRO A 1 69 ? -11.363 -6.077 14.403 1.00 82.88 69 PRO A CA 1
ATOM 552 C C . PRO A 1 69 ? -10.580 -4.975 15.138 1.00 82.88 69 PRO A C 1
ATOM 554 O O . PRO A 1 69 ? -10.962 -4.550 16.226 1.00 82.88 69 PRO A O 1
ATOM 557 N N . HIS A 1 70 ? -9.485 -4.495 14.543 1.00 81.69 70 HIS A N 1
ATOM 558 C CA . HIS A 1 70 ? -8.628 -3.438 15.077 1.00 81.69 70 HIS A CA 1
ATOM 559 C C . HIS A 1 70 ? -8.714 -2.119 14.281 1.00 81.69 70 HIS A C 1
ATOM 561 O O . HIS A 1 70 ? -7.896 -1.228 14.503 1.00 81.69 70 HIS A O 1
ATOM 567 N N . ALA A 1 71 ? -9.700 -1.948 13.390 1.00 84.19 71 ALA A N 1
ATOM 568 C CA . ALA A 1 71 ? -9.841 -0.760 12.536 1.00 84.19 71 ALA A CA 1
ATOM 569 C C . ALA A 1 71 ? -9.841 0.565 13.324 1.00 84.19 71 ALA A C 1
ATOM 571 O O . ALA A 1 71 ? -9.184 1.531 12.938 1.00 84.19 71 ALA A O 1
ATOM 572 N N . ALA A 1 72 ? -10.504 0.605 14.485 1.00 81.62 72 ALA A N 1
ATOM 573 C CA . ALA A 1 72 ? -10.520 1.789 15.348 1.00 81.62 72 ALA A CA 1
ATOM 574 C C . ALA A 1 72 ? -9.123 2.159 15.886 1.00 81.62 72 ALA A C 1
ATOM 576 O O . ALA A 1 72 ? -8.777 3.340 15.946 1.00 81.62 72 ALA A O 1
ATOM 577 N N . LEU A 1 73 ? -8.303 1.161 16.240 1.00 77.44 73 LEU A N 1
ATOM 578 C CA . LEU A 1 73 ? -6.918 1.375 16.664 1.00 77.44 73 LEU A CA 1
ATOM 579 C C . LEU A 1 73 ? -6.096 1.949 15.508 1.00 77.44 73 LEU A C 1
ATOM 581 O O . LEU A 1 73 ? -5.429 2.966 15.683 1.00 77.44 73 LEU A O 1
ATOM 585 N N . TYR A 1 74 ? -6.187 1.344 14.322 1.00 80.19 74 TYR A N 1
ATOM 586 C CA . TYR A 1 74 ? -5.454 1.803 13.142 1.00 80.19 74 TYR A CA 1
ATOM 587 C C . TYR A 1 74 ? -5.835 3.217 12.717 1.00 80.19 74 TYR A C 1
ATOM 589 O O . TYR A 1 74 ? -4.961 4.019 12.393 1.00 80.19 74 TYR A O 1
ATOM 597 N N . ARG A 1 75 ? -7.125 3.549 12.782 1.00 82.31 75 ARG A N 1
ATOM 598 C CA . ARG A 1 75 ? -7.619 4.906 12.555 1.00 82.31 75 ARG A CA 1
ATOM 599 C C . ARG A 1 75 ? -6.964 5.903 13.500 1.00 82.31 75 ARG A C 1
ATOM 601 O O . ARG A 1 75 ? -6.501 6.950 13.059 1.00 82.31 75 ARG A O 1
ATOM 608 N N . ASN A 1 76 ? -6.932 5.587 14.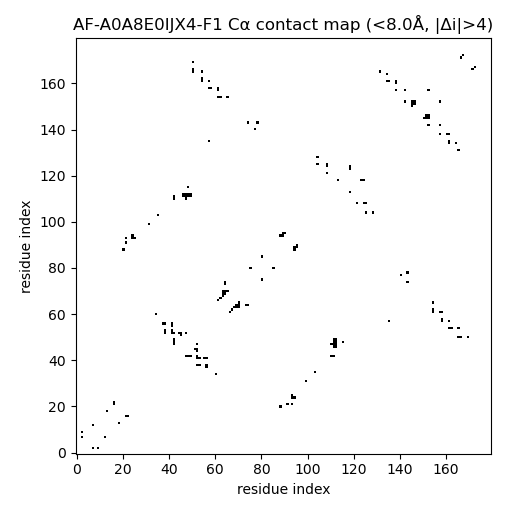791 1.00 77.75 76 ASN A N 1
ATOM 609 C CA . ASN A 1 76 ? -6.367 6.484 15.793 1.00 77.75 76 ASN A CA 1
ATOM 610 C C . ASN A 1 76 ? -4.854 6.637 15.621 1.00 77.75 76 ASN A C 1
ATOM 612 O O . ASN A 1 76 ? -4.352 7.754 15.701 1.00 77.75 76 ASN A O 1
ATOM 616 N N . VAL A 1 77 ? -4.152 5.543 15.311 1.00 74.31 77 VAL A N 1
ATOM 617 C CA . VAL A 1 77 ? -2.730 5.562 14.942 1.00 74.31 77 VAL A CA 1
ATOM 618 C C . VAL A 1 77 ? -2.507 6.486 13.748 1.00 74.31 77 VAL A C 1
ATOM 620 O O . VAL A 1 77 ? -1.681 7.384 13.822 1.00 74.31 77 VAL A O 1
ATOM 623 N N . PHE A 1 78 ? -3.281 6.335 12.675 1.00 74.62 78 PHE A N 1
ATOM 624 C CA . PHE A 1 78 ? -3.087 7.129 11.466 1.00 74.62 78 PHE A CA 1
ATOM 625 C C . PHE A 1 78 ? -3.423 8.621 11.657 1.00 74.62 78 PHE A C 1
ATOM 627 O O . PHE A 1 78 ? -2.748 9.481 11.101 1.00 74.62 78 PHE A O 1
ATOM 634 N N . LEU A 1 79 ? -4.472 8.944 12.422 1.00 75.06 79 LEU A N 1
ATOM 635 C CA . LEU A 1 79 ? -4.952 10.322 12.593 1.00 75.06 79 LEU A CA 1
ATOM 636 C C . LEU A 1 79 ? -4.208 11.126 13.663 1.00 75.06 79 LEU A C 1
ATOM 638 O O . LEU A 1 79 ? -4.159 12.351 13.563 1.00 75.06 79 LEU A O 1
ATOM 642 N N . HIS A 1 80 ? -3.696 10.468 14.704 1.00 65.56 80 HIS A N 1
ATOM 643 C CA . HIS A 1 80 ? -3.157 11.145 15.888 1.00 65.56 80 HIS A CA 1
ATOM 644 C C . HIS A 1 80 ? -1.666 10.915 16.111 1.00 65.56 80 HIS A C 1
ATOM 646 O O . HIS A 1 80 ? -1.086 11.580 16.965 1.00 65.56 80 HIS A O 1
ATOM 652 N N . MET A 1 81 ? -1.033 10.012 15.364 1.00 61.53 81 MET A N 1
ATOM 653 C CA . MET A 1 81 ? 0.417 9.893 15.395 1.00 61.53 81 MET A CA 1
ATOM 654 C C . MET A 1 81 ? 1.014 10.999 14.526 1.00 61.53 81 MET A C 1
ATOM 656 O O . MET A 1 81 ? 1.174 10.850 13.316 1.00 61.53 81 MET A O 1
ATOM 660 N N . ASP A 1 82 ? 1.362 12.128 15.137 1.00 52.81 82 ASP A N 1
ATOM 661 C CA . ASP A 1 82 ? 2.388 12.969 14.548 1.00 52.81 82 ASP A CA 1
ATOM 662 C C . ASP A 1 82 ? 3.724 12.227 14.695 1.00 52.81 82 ASP A C 1
ATOM 664 O O . ASP A 1 82 ? 4.131 11.766 15.764 1.00 52.81 82 ASP A O 1
ATOM 668 N N . PHE A 1 83 ? 4.455 12.109 13.593 1.00 45.59 83 PHE A N 1
ATOM 669 C CA . PHE A 1 83 ? 5.811 11.557 13.613 1.00 45.59 83 PHE A CA 1
ATOM 670 C C . PHE A 1 83 ? 6.728 12.346 14.586 1.00 45.59 83 PHE A C 1
ATOM 672 O O . PHE A 1 83 ? 7.754 11.844 15.042 1.00 45.59 83 PHE A O 1
ATOM 679 N N . HIS A 1 84 ? 6.320 13.566 14.970 1.00 41.41 84 HIS A N 1
ATOM 680 C CA . HIS A 1 84 ? 6.937 14.383 16.013 1.00 41.41 84 HIS A CA 1
ATOM 681 C C . HIS A 1 84 ? 6.679 13.916 17.461 1.00 41.41 84 HIS A C 1
ATOM 683 O O . HIS A 1 84 ? 7.613 14.017 18.259 1.00 41.41 84 HIS A O 1
ATOM 689 N N . SER A 1 85 ? 5.527 13.336 17.832 1.00 45.59 85 SER A N 1
ATOM 690 C CA . SER A 1 85 ? 5.374 12.723 19.168 1.00 45.59 85 SER A CA 1
ATOM 691 C C . SER A 1 85 ? 6.110 11.394 19.273 1.00 45.59 85 SER A C 1
ATOM 693 O O . SER A 1 85 ? 6.573 11.054 20.358 1.00 45.59 85 SER A O 1
ATOM 695 N N . ALA A 1 86 ? 6.318 10.681 18.161 1.00 47.25 86 ALA A N 1
ATOM 696 C CA . ALA A 1 86 ? 7.182 9.498 18.142 1.00 47.25 86 ALA A CA 1
ATOM 697 C C . ALA A 1 86 ? 8.634 9.844 18.535 1.00 47.25 86 ALA A C 1
ATOM 699 O O . ALA A 1 86 ? 9.260 9.112 19.295 1.00 47.25 86 ALA A O 1
ATOM 700 N N . SER A 1 87 ? 9.137 11.014 18.119 1.00 43.84 87 SER A N 1
ATOM 701 C CA . SER A 1 87 ? 10.437 11.544 18.562 1.00 43.84 87 SER A CA 1
ATOM 702 C C . SER A 1 87 ? 10.466 11.924 20.049 1.00 43.84 87 SER A C 1
ATOM 704 O O . SER A 1 87 ? 11.511 11.773 20.677 1.00 43.84 87 SER A O 1
ATOM 706 N N . LYS A 1 88 ? 9.351 12.383 20.632 1.00 46.56 88 LYS A N 1
ATOM 707 C CA . LYS A 1 88 ? 9.244 12.637 22.084 1.00 46.56 88 LYS A CA 1
ATOM 708 C C . LYS A 1 88 ? 9.118 11.352 22.915 1.00 46.56 88 LYS A C 1
ATOM 710 O O . LYS A 1 88 ? 9.339 11.396 24.118 1.00 46.56 88 LYS A O 1
ATOM 715 N N . MET A 1 89 ? 8.806 10.225 22.275 1.00 48.72 89 MET A N 1
ATOM 716 C CA . MET A 1 89 ? 8.744 8.881 22.868 1.00 48.72 89 MET A CA 1
ATOM 717 C C . MET A 1 89 ? 9.992 8.026 22.562 1.00 48.72 89 MET A C 1
ATOM 719 O O . MET A 1 89 ? 10.052 6.862 22.947 1.00 48.72 89 MET A O 1
ATOM 723 N N . ALA A 1 90 ? 11.016 8.603 21.919 1.00 47.03 90 ALA A N 1
ATOM 724 C CA . ALA A 1 90 ? 12.254 7.932 21.499 1.00 47.03 90 ALA A CA 1
ATOM 725 C C . ALA A 1 90 ? 13.182 7.479 22.650 1.00 47.03 90 ALA A C 1
ATOM 727 O O . ALA A 1 90 ? 14.277 6.989 22.390 1.00 47.03 90 ALA A O 1
ATOM 728 N N . GLY A 1 91 ? 12.765 7.666 23.906 1.00 45.94 91 GLY A N 1
ATOM 729 C CA . GLY A 1 91 ? 13.463 7.174 25.096 1.00 45.94 91 GLY A CA 1
ATOM 730 C C . GLY A 1 91 ? 13.045 5.768 25.541 1.00 45.94 91 GLY A C 1
ATOM 731 O O . GLY A 1 91 ? 13.684 5.226 26.437 1.00 45.94 91 GLY A O 1
ATOM 732 N N . SER A 1 92 ? 11.996 5.175 24.950 1.00 51.56 92 SER A N 1
ATOM 733 C CA . SER A 1 92 ? 11.622 3.782 25.236 1.00 51.56 92 SER A CA 1
ATOM 734 C C . SER A 1 92 ? 12.627 2.823 24.571 1.00 51.56 92 SER A C 1
ATOM 736 O O . SER A 1 92 ? 12.965 3.032 23.402 1.00 51.56 92 SER A O 1
ATOM 738 N N . PRO A 1 93 ? 13.074 1.744 25.241 1.00 50.75 93 PRO A N 1
ATOM 739 C CA . PRO A 1 93 ? 13.879 0.682 24.624 1.00 50.75 93 PRO A CA 1
ATOM 740 C C . PRO A 1 93 ? 13.218 0.066 23.376 1.00 50.75 93 PRO A C 1
ATOM 742 O O . PRO A 1 93 ? 13.906 -0.433 22.489 1.00 50.75 93 PRO A O 1
ATOM 745 N N . LEU A 1 94 ? 11.884 0.144 23.281 1.00 50.09 94 LEU A N 1
ATOM 746 C CA . LEU A 1 94 ? 11.086 -0.291 22.126 1.00 50.09 94 LEU A CA 1
ATOM 747 C C . LEU A 1 94 ? 11.098 0.719 20.961 1.00 50.09 94 LEU A C 1
ATOM 749 O O . LEU A 1 94 ? 10.707 0.384 19.844 1.00 50.09 94 LEU A O 1
ATOM 753 N N . ALA A 1 95 ? 11.533 1.959 21.206 1.00 47.50 95 ALA A N 1
ATOM 754 C CA . ALA A 1 95 ? 11.601 3.039 20.223 1.00 47.50 95 ALA A CA 1
ATOM 755 C C . ALA A 1 95 ? 12.967 3.136 19.512 1.00 47.50 95 ALA A C 1
ATOM 757 O O . ALA A 1 95 ? 13.145 3.990 18.634 1.00 47.50 95 ALA A O 1
ATOM 758 N N . GLU A 1 96 ? 13.936 2.274 19.846 1.00 46.91 96 GLU A N 1
ATOM 759 C CA . GLU A 1 96 ? 15.202 2.202 19.116 1.00 46.91 96 GLU A CA 1
ATOM 760 C C . GLU A 1 96 ? 14.952 1.857 17.641 1.00 46.91 96 GLU A C 1
ATOM 762 O O . GLU A 1 96 ? 14.548 0.743 17.328 1.00 46.91 96 GLU A O 1
ATOM 767 N N . ARG A 1 97 ? 15.211 2.844 16.761 1.00 50.44 97 ARG A N 1
ATOM 768 C CA . ARG A 1 97 ? 15.274 2.840 15.279 1.00 50.44 97 ARG A CA 1
ATOM 769 C C . ARG A 1 97 ? 14.424 1.772 14.573 1.00 50.44 97 ARG A C 1
ATOM 771 O O . ARG A 1 97 ? 14.708 0.590 14.715 1.00 50.44 97 ARG A O 1
ATOM 778 N N . PRO A 1 98 ? 13.514 2.134 13.651 1.00 49.81 98 PRO A N 1
ATOM 779 C CA . PRO A 1 98 ? 12.608 1.175 13.019 1.00 49.81 98 PRO A CA 1
ATOM 780 C C . PRO A 1 98 ? 13.360 0.140 12.155 1.00 49.81 98 PRO A C 1
ATOM 782 O O . PRO A 1 98 ? 13.496 0.303 10.942 1.00 49.81 98 PRO A O 1
ATOM 785 N N . ARG A 1 99 ? 13.824 -0.960 12.767 1.00 52.91 99 ARG A N 1
ATOM 786 C CA . ARG A 1 99 ? 14.539 -2.068 12.106 1.00 52.91 99 ARG A CA 1
ATOM 787 C C . ARG A 1 99 ? 13.689 -2.685 10.988 1.00 52.91 99 ARG A C 1
ATOM 789 O O . ARG A 1 99 ? 14.221 -3.125 9.975 1.00 52.91 99 ARG A O 1
ATOM 796 N N . GLY A 1 100 ? 12.363 -2.625 11.119 1.00 54.03 100 GLY A N 1
ATOM 797 C CA . GLY A 1 100 ? 11.428 -3.214 10.162 1.00 54.03 100 GLY A CA 1
ATOM 798 C C . GLY A 1 100 ? 11.353 -2.544 8.788 1.00 54.03 100 GLY A C 1
ATOM 799 O O . GLY A 1 100 ? 11.113 -3.238 7.806 1.00 54.03 100 GLY A O 1
ATOM 800 N N . HIS A 1 101 ? 11.576 -1.227 8.672 1.00 59.72 101 HIS A N 1
ATOM 801 C CA . HIS A 1 101 ? 11.606 -0.586 7.346 1.00 59.72 101 HIS A CA 1
ATOM 802 C C . HIS A 1 101 ? 12.806 -1.066 6.528 1.00 59.72 101 HIS A C 1
ATOM 804 O O . HIS A 1 101 ? 12.686 -1.274 5.323 1.00 59.72 101 HIS A O 1
ATOM 810 N N . HIS A 1 102 ? 13.941 -1.276 7.196 1.00 67.50 102 HIS A N 1
ATOM 811 C CA . HIS A 1 102 ? 15.141 -1.815 6.571 1.00 67.50 102 HIS A CA 1
ATOM 812 C C . HIS A 1 102 ? 14.961 -3.291 6.190 1.00 67.50 102 HIS A C 1
ATOM 814 O O . HIS A 1 102 ? 15.312 -3.673 5.081 1.00 67.50 102 HIS A O 1
ATOM 820 N N . GLU A 1 103 ? 14.334 -4.087 7.062 1.00 74.19 103 GLU A N 1
ATOM 821 C CA . GLU A 1 103 ? 14.032 -5.506 6.827 1.00 74.19 103 GLU A CA 1
ATOM 822 C C . GLU A 1 103 ? 13.131 -5.722 5.598 1.00 74.19 103 GLU A C 1
ATOM 824 O O . GLU A 1 103 ? 13.471 -6.503 4.710 1.00 74.19 103 GLU A O 1
ATOM 829 N N . ILE A 1 104 ? 12.013 -4.991 5.497 1.00 81.62 104 ILE A N 1
ATOM 830 C CA . ILE A 1 104 ? 11.100 -5.089 4.344 1.00 81.62 104 ILE A CA 1
ATOM 831 C C . ILE A 1 104 ? 11.794 -4.638 3.060 1.00 81.62 104 ILE A C 1
ATOM 833 O O . ILE A 1 104 ? 11.651 -5.272 2.017 1.00 81.62 104 ILE A O 1
ATOM 837 N N . HIS A 1 105 ? 12.532 -3.531 3.124 1.00 82.50 105 HIS A N 1
ATOM 838 C CA . HIS A 1 105 ? 13.216 -2.979 1.961 1.00 82.50 105 HIS A CA 1
ATOM 839 C C . HIS A 1 105 ? 14.276 -3.942 1.416 1.00 82.50 105 HIS A C 1
ATOM 841 O O . HIS A 1 105 ? 14.263 -4.234 0.222 1.00 82.50 105 HIS A O 1
ATOM 847 N N . GLN A 1 106 ? 15.112 -4.513 2.287 1.00 86.25 106 GLN A N 1
ATOM 848 C CA . GLN A 1 106 ? 16.075 -5.549 1.907 1.00 86.25 106 GLN A CA 1
ATOM 849 C C . GLN A 1 106 ? 15.388 -6.796 1.344 1.00 86.25 106 GLN A C 1
ATOM 851 O O . GLN A 1 106 ? 15.812 -7.318 0.313 1.00 86.25 106 GLN A O 1
ATOM 856 N N . TYR A 1 107 ? 14.308 -7.254 1.986 1.00 90.25 107 TYR A N 1
ATOM 857 C CA . TYR A 1 107 ? 13.543 -8.400 1.503 1.00 90.25 107 TYR A CA 1
ATOM 858 C C . TYR A 1 107 ? 13.019 -8.162 0.082 1.00 90.25 107 TYR A C 1
ATOM 860 O O . TYR A 1 107 ? 13.202 -9.011 -0.788 1.00 90.25 107 TYR A O 1
ATOM 868 N N . LEU A 1 108 ? 12.420 -6.999 -0.185 1.00 91.00 108 LEU A N 1
ATOM 869 C CA . LEU A 1 108 ? 11.924 -6.654 -1.516 1.00 91.00 108 LEU A CA 1
ATOM 870 C C . LEU A 1 108 ? 13.061 -6.602 -2.547 1.00 91.00 108 LEU A C 1
ATOM 872 O O . LEU A 1 108 ? 12.944 -7.219 -3.602 1.00 91.00 108 LEU A O 1
ATOM 876 N N . LEU A 1 109 ? 14.189 -5.952 -2.235 1.00 91.06 109 LEU A N 1
ATOM 877 C CA . LEU A 1 109 ? 15.342 -5.889 -3.145 1.00 91.06 109 LEU A CA 1
ATOM 878 C C . LEU A 1 109 ? 15.858 -7.272 -3.567 1.00 91.06 109 LEU A C 1
ATOM 880 O O . LEU A 1 109 ? 16.275 -7.434 -4.718 1.00 91.06 109 LEU A O 1
ATOM 884 N N . ALA A 1 110 ? 15.801 -8.243 -2.651 1.00 92.75 110 ALA A N 1
ATOM 885 C CA . ALA A 1 110 ? 16.264 -9.609 -2.864 1.00 92.75 110 ALA A CA 1
ATOM 886 C C . ALA A 1 110 ? 15.242 -10.527 -3.561 1.00 92.75 110 ALA A C 1
ATOM 888 O O . ALA A 1 110 ? 15.650 -11.508 -4.177 1.00 92.75 110 ALA A O 1
ATOM 889 N N . ASN A 1 111 ? 13.936 -10.244 -3.466 1.00 93.75 111 ASN A N 1
ATOM 890 C CA . ASN A 1 111 ? 12.879 -11.185 -3.876 1.00 93.75 111 ASN A CA 1
ATOM 891 C C . ASN A 1 111 ? 12.005 -10.703 -5.047 1.00 93.75 111 ASN A C 1
ATOM 893 O O . ASN A 1 111 ? 11.108 -11.428 -5.470 1.00 93.75 111 ASN A O 1
ATOM 897 N N . ILE A 1 112 ? 12.235 -9.501 -5.578 1.00 94.12 112 ILE A N 1
ATOM 898 C CA . ILE A 1 112 ? 11.519 -9.006 -6.763 1.00 94.12 112 ILE A CA 1
ATOM 899 C C . ILE A 1 112 ? 12.037 -9.685 -8.039 1.00 94.12 112 ILE A C 1
ATOM 901 O O . ILE A 1 112 ? 13.244 -9.716 -8.296 1.00 94.12 112 ILE A O 1
ATOM 905 N N . ASP A 1 113 ? 11.120 -10.125 -8.903 1.00 93.62 113 ASP A N 1
ATOM 906 C CA . ASP A 1 113 ? 11.434 -10.543 -10.266 1.00 93.62 113 ASP A CA 1
ATOM 907 C C . ASP A 1 113 ? 11.679 -9.322 -11.162 1.00 93.62 113 ASP A C 1
ATOM 909 O O . ASP A 1 113 ? 10.768 -8.672 -11.680 1.00 93.62 113 ASP A O 1
ATOM 913 N N . ARG A 1 114 ? 12.958 -9.016 -11.372 1.00 90.38 114 ARG A N 1
ATOM 914 C CA . ARG A 1 114 ? 13.388 -7.858 -12.163 1.00 90.38 114 ARG A CA 1
ATOM 915 C C . ARG A 1 114 ? 13.213 -8.041 -13.666 1.00 90.38 114 ARG A C 1
ATOM 917 O O . ARG A 1 114 ? 13.301 -7.055 -14.388 1.00 90.38 114 ARG A O 1
ATOM 924 N N . ARG A 1 115 ? 12.936 -9.254 -14.160 1.00 88.88 115 ARG A N 1
ATOM 925 C CA . ARG A 1 115 ? 12.743 -9.504 -15.604 1.00 88.88 115 ARG A CA 1
ATOM 926 C C . ARG A 1 115 ? 11.534 -8.755 -16.161 1.00 88.88 115 ARG A C 1
ATOM 928 O O . ARG A 1 115 ? 11.504 -8.443 -17.346 1.00 88.88 115 ARG A O 1
ATOM 935 N N . GLN A 1 116 ? 10.568 -8.445 -15.297 1.00 80.75 116 GLN A N 1
ATOM 936 C CA . GLN A 1 116 ? 9.359 -7.697 -15.637 1.00 80.75 116 GLN A CA 1
ATOM 937 C C . GLN A 1 116 ? 9.512 -6.177 -15.459 1.00 80.75 116 GLN A C 1
ATOM 939 O O . GLN A 1 116 ? 8.595 -5.418 -15.767 1.00 80.75 116 GLN A O 1
ATOM 944 N N . LEU A 1 117 ? 10.666 -5.707 -14.971 1.00 89.38 117 LEU A N 1
ATOM 945 C CA . LEU A 1 117 ? 10.901 -4.305 -14.644 1.00 89.38 117 LEU A CA 1
ATOM 946 C C . LEU A 1 117 ? 11.933 -3.690 -15.587 1.00 89.38 117 LEU A C 1
ATOM 948 O O . LEU A 1 117 ? 13.010 -4.230 -15.823 1.00 89.38 117 LEU A O 1
ATOM 952 N N . ARG A 1 118 ? 11.649 -2.480 -16.072 1.00 88.00 118 ARG A N 1
ATOM 953 C CA . ARG A 1 118 ? 12.591 -1.681 -16.877 1.00 88.00 118 ARG A CA 1
ATOM 954 C C . ARG A 1 118 ? 13.613 -0.947 -15.994 1.00 88.00 118 ARG A C 1
ATOM 956 O 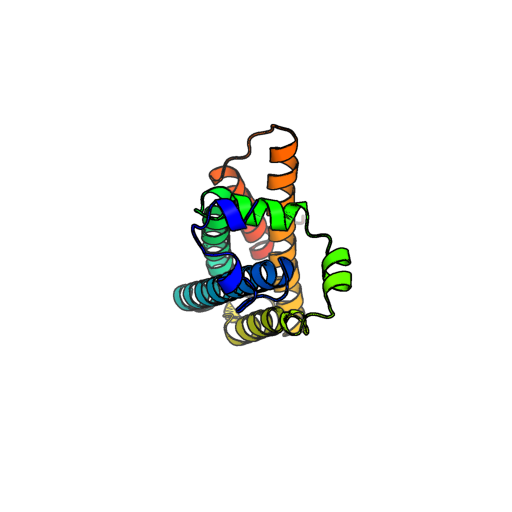O . ARG A 1 118 ? 13.917 0.216 -16.241 1.00 88.00 118 ARG A O 1
ATOM 963 N N . ILE A 1 119 ? 14.097 -1.615 -14.950 1.00 86.94 119 ILE A N 1
ATOM 964 C CA . ILE A 1 119 ? 14.910 -1.050 -13.871 1.00 86.94 119 ILE A CA 1
ATOM 965 C C . ILE A 1 119 ? 16.308 -1.672 -13.889 1.00 86.94 119 ILE A C 1
ATOM 967 O O . ILE A 1 119 ? 16.446 -2.877 -14.089 1.00 86.94 119 ILE A O 1
ATOM 971 N N . LYS A 1 120 ? 17.347 -0.851 -13.688 1.00 82.19 120 LYS A N 1
ATOM 972 C CA . LYS A 1 120 ? 18.749 -1.267 -13.861 1.00 82.19 120 LYS A CA 1
ATOM 973 C C . LYS A 1 120 ? 19.553 -1.342 -12.563 1.00 82.19 120 LYS A C 1
ATOM 975 O O . LYS A 1 120 ? 20.619 -1.949 -12.571 1.00 82.19 120 LYS A O 1
ATOM 980 N N . SER A 1 121 ? 19.073 -0.745 -11.472 1.00 90.69 121 SER A N 1
ATOM 981 C CA . SER A 1 121 ? 19.809 -0.649 -10.207 1.00 90.69 121 SER A CA 1
ATOM 982 C C . SER A 1 121 ? 18.911 -0.875 -8.990 1.00 90.69 121 SER A C 1
ATOM 984 O O . SER A 1 121 ? 17.688 -0.752 -9.059 1.00 90.69 121 SER A O 1
ATOM 986 N N . ASP A 1 122 ? 19.527 -1.179 -7.850 1.00 89.62 122 ASP A N 1
ATOM 987 C CA . ASP A 1 122 ? 18.832 -1.259 -6.560 1.00 89.62 122 ASP A CA 1
ATOM 988 C C . ASP A 1 122 ? 18.294 0.105 -6.116 1.00 89.62 122 ASP A C 1
ATOM 990 O O . ASP A 1 122 ? 17.249 0.169 -5.465 1.00 89.62 122 ASP A O 1
ATOM 994 N N . ASP A 1 123 ? 18.952 1.196 -6.509 1.00 88.88 123 ASP A N 1
ATOM 995 C CA . ASP A 1 123 ? 18.494 2.561 -6.238 1.00 88.88 123 ASP A CA 1
ATOM 996 C C . ASP A 1 123 ? 17.177 2.860 -6.960 1.00 88.88 123 ASP A C 1
ATOM 998 O O . ASP A 1 123 ? 16.242 3.391 -6.358 1.00 88.88 123 ASP A O 1
ATOM 1002 N N . ASP A 1 124 ? 17.057 2.445 -8.221 1.00 91.06 124 ASP A N 1
ATOM 1003 C CA . ASP A 1 124 ? 15.830 2.576 -9.006 1.00 91.06 124 ASP A CA 1
ATOM 1004 C C . ASP A 1 124 ? 14.695 1.716 -8.420 1.00 91.06 124 ASP A C 1
ATOM 1006 O O . ASP A 1 124 ? 13.551 2.170 -8.321 1.00 91.06 124 ASP A O 1
ATOM 1010 N N . VAL A 1 125 ? 14.992 0.483 -7.981 1.00 89.50 125 VAL A N 1
ATOM 1011 C CA . VAL A 1 125 ? 14.002 -0.368 -7.291 1.00 89.50 125 VAL A CA 1
ATOM 1012 C C . VAL A 1 125 ? 13.569 0.289 -5.981 1.00 89.50 125 VAL A C 1
ATOM 1014 O O . VAL A 1 125 ? 12.379 0.349 -5.673 1.00 89.50 125 VAL A O 1
ATOM 1017 N N . SER A 1 126 ? 14.515 0.839 -5.223 1.00 87.69 126 SER A N 1
ATOM 1018 C CA . SER A 1 126 ? 14.245 1.554 -3.973 1.00 87.69 126 SER A CA 1
ATOM 1019 C C . SER A 1 126 ? 13.378 2.790 -4.197 1.00 87.69 126 SER A C 1
ATOM 1021 O O . SER A 1 126 ? 12.473 3.069 -3.404 1.00 87.69 126 SER A O 1
ATOM 1023 N N . LEU A 1 127 ? 13.622 3.520 -5.287 1.00 89.38 127 LEU A N 1
ATOM 1024 C CA . LEU A 1 127 ? 12.799 4.644 -5.707 1.00 89.38 127 LEU A CA 1
ATOM 1025 C C . LEU A 1 127 ? 11.376 4.181 -6.035 1.00 89.38 127 LEU A C 1
ATOM 1027 O O . LEU A 1 127 ? 10.427 4.778 -5.525 1.00 89.38 127 LEU A O 1
ATOM 1031 N N . LEU A 1 128 ? 11.218 3.105 -6.811 1.00 91.31 128 LEU A N 1
ATOM 1032 C CA . LEU A 1 128 ? 9.909 2.537 -7.142 1.00 91.31 128 LEU A CA 1
ATOM 1033 C C . LEU A 1 128 ? 9.143 2.099 -5.885 1.00 9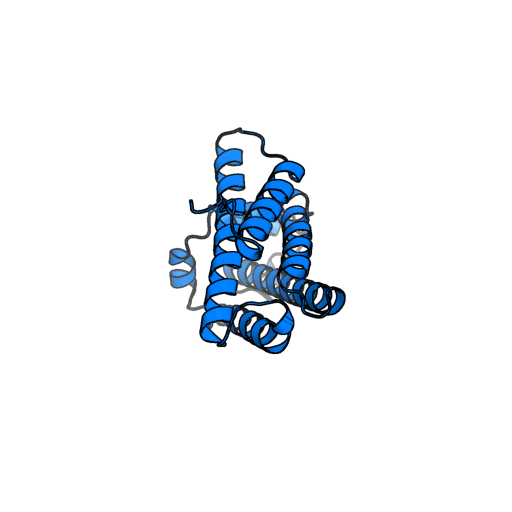1.31 128 LEU A C 1
ATOM 1035 O O . LEU A 1 128 ? 7.994 2.501 -5.704 1.00 91.31 128 LEU A O 1
ATOM 1039 N N . ILE A 1 129 ? 9.783 1.350 -4.981 1.00 90.38 129 ILE A N 1
ATOM 1040 C CA . ILE A 1 129 ? 9.184 0.931 -3.702 1.00 90.38 129 ILE A CA 1
ATOM 1041 C C . ILE A 1 129 ? 8.712 2.158 -2.916 1.00 90.38 129 ILE A C 1
ATOM 1043 O O . ILE A 1 129 ? 7.600 2.169 -2.390 1.00 90.38 129 ILE A O 1
ATOM 1047 N N . ARG A 1 130 ? 9.519 3.226 -2.868 1.00 87.00 130 ARG A N 1
ATOM 1048 C CA . ARG A 1 130 ? 9.145 4.474 -2.192 1.00 87.00 130 ARG A CA 1
ATOM 1049 C C . ARG A 1 130 ? 7.910 5.124 -2.819 1.00 87.00 130 ARG A C 1
ATOM 1051 O O . ARG A 1 130 ? 7.055 5.593 -2.071 1.00 87.00 130 ARG A O 1
ATOM 1058 N N . GLN A 1 131 ? 7.791 5.137 -4.149 1.00 91.19 131 GLN A N 1
ATOM 1059 C CA . GLN A 1 131 ? 6.596 5.660 -4.826 1.00 91.19 131 GLN A CA 1
ATOM 1060 C C . GLN A 1 131 ? 5.356 4.809 -4.525 1.00 91.19 131 GLN A C 1
ATOM 1062 O O . GLN A 1 131 ? 4.310 5.356 -4.179 1.00 91.19 131 GLN A O 1
ATOM 1067 N N . ILE A 1 132 ? 5.488 3.480 -4.576 1.00 92.56 132 ILE A N 1
ATOM 1068 C CA . ILE A 1 132 ? 4.409 2.530 -4.268 1.00 92.56 132 ILE A CA 1
ATOM 1069 C C . ILE A 1 132 ? 3.936 2.679 -2.813 1.00 92.56 132 ILE A C 1
ATOM 1071 O O . ILE A 1 132 ? 2.739 2.734 -2.541 1.00 92.56 132 ILE A O 1
ATOM 1075 N N . VAL A 1 133 ? 4.850 2.791 -1.848 1.00 87.56 133 VAL A N 1
ATOM 1076 C CA . VAL A 1 133 ? 4.470 3.007 -0.443 1.00 87.56 133 VAL A CA 1
ATOM 1077 C C . VAL A 1 133 ? 3.860 4.400 -0.256 1.00 87.56 133 VAL A C 1
ATOM 1079 O O . VAL A 1 133 ? 2.842 4.544 0.421 1.00 87.56 133 VAL A O 1
ATOM 1082 N N . GLY A 1 134 ? 4.435 5.425 -0.889 1.00 86.12 134 GLY A N 1
ATOM 1083 C CA . GLY A 1 134 ? 3.946 6.801 -0.827 1.00 86.12 134 GLY A CA 1
ATOM 1084 C C . GLY A 1 134 ? 2.507 6.946 -1.328 1.00 86.12 134 GLY A C 1
ATOM 1085 O O . GLY A 1 134 ? 1.671 7.512 -0.619 1.00 86.12 134 GLY A O 1
ATOM 1086 N N . MET A 1 135 ? 2.181 6.388 -2.500 1.00 93.00 135 MET A N 1
ATOM 1087 C CA . MET A 1 135 ? 0.816 6.440 -3.045 1.00 93.00 135 MET A CA 1
ATOM 1088 C C . MET A 1 135 ? -0.198 5.703 -2.158 1.00 93.00 135 MET A C 1
ATOM 1090 O O . MET A 1 135 ? -1.344 6.141 -2.020 1.00 93.00 135 MET A O 1
ATOM 1094 N N . PHE A 1 136 ? 0.214 4.612 -1.506 1.00 91.19 136 PHE A N 1
ATOM 1095 C CA . PHE A 1 136 ? -0.649 3.877 -0.590 1.00 91.19 136 PHE A CA 1
ATOM 1096 C C . PHE A 1 136 ? -0.942 4.702 0.664 1.00 91.19 136 PHE A C 1
ATOM 1098 O O . PHE A 1 136 ? -2.105 4.885 1.022 1.00 91.19 136 PHE A O 1
ATOM 1105 N N . MET A 1 137 ? 0.088 5.307 1.264 1.00 85.94 137 MET A N 1
ATOM 1106 C CA . MET A 1 137 ? -0.076 6.195 2.420 1.00 85.94 137 MET A CA 1
ATOM 1107 C C . MET A 1 137 ? -0.977 7.393 2.102 1.00 85.94 137 MET A C 1
ATOM 1109 O O . MET A 1 137 ? -1.851 7.739 2.897 1.00 85.94 137 MET A O 1
ATOM 1113 N N . GLN A 1 138 ? -0.836 7.987 0.914 1.00 87.31 138 GLN A N 1
ATOM 1114 C CA . GLN A 1 138 ? -1.730 9.051 0.448 1.00 87.31 138 GLN A CA 1
ATOM 1115 C C . GLN A 1 138 ? -3.179 8.570 0.287 1.00 87.31 138 GLN A C 1
ATOM 1117 O O . GLN A 1 138 ? -4.111 9.303 0.619 1.00 87.31 138 GLN A O 1
ATOM 1122 N N . THR A 1 139 ? -3.385 7.338 -0.184 1.00 90.25 139 THR A N 1
ATOM 1123 C CA . THR A 1 139 ? -4.721 6.747 -0.357 1.00 90.25 139 THR A CA 1
ATOM 1124 C C . THR A 1 139 ? -5.414 6.522 0.989 1.00 90.25 139 THR A C 1
ATOM 1126 O O . THR A 1 139 ? -6.567 6.923 1.162 1.00 90.25 139 THR A O 1
ATOM 1129 N N . ILE A 1 140 ? -4.700 5.967 1.970 1.00 89.06 140 ILE A N 1
ATOM 1130 C CA . ILE A 1 140 ? -5.214 5.785 3.334 1.00 89.06 140 ILE A CA 1
ATOM 1131 C C . ILE A 1 140 ? -5.469 7.139 4.016 1.00 89.06 140 ILE A C 1
ATOM 1133 O O . ILE A 1 140 ? -6.512 7.337 4.641 1.00 89.06 140 ILE A O 1
ATOM 1137 N N . GLY A 1 141 ? -4.578 8.118 3.833 1.00 86.12 141 GLY A N 1
ATOM 1138 C CA . GLY A 1 141 ? -4.782 9.466 4.367 1.00 86.12 141 GLY A CA 1
ATOM 1139 C C . GLY A 1 141 ? -5.978 10.185 3.756 1.00 86.12 141 GLY A C 1
ATOM 1140 O O . GLY A 1 141 ? -6.751 10.826 4.473 1.00 86.12 141 GLY A O 1
ATOM 1141 N N . TYR A 1 1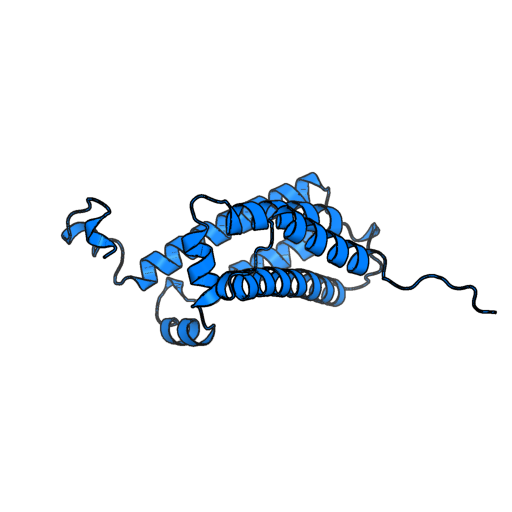42 ? -6.198 10.018 2.452 1.00 86.69 142 TYR A N 1
ATOM 1142 C CA . TYR A 1 142 ? -7.404 10.497 1.784 1.00 86.69 142 TYR A CA 1
ATOM 1143 C C . TYR A 1 142 ? -8.672 9.871 2.380 1.00 86.69 142 TYR A C 1
ATOM 1145 O O . TYR A 1 142 ? -9.631 10.598 2.651 1.00 86.69 142 TYR A O 1
ATOM 1153 N N . PHE A 1 143 ? -8.672 8.554 2.611 1.00 89.38 143 PHE A N 1
ATOM 1154 C CA . PHE A 1 143 ? -9.796 7.838 3.217 1.00 89.38 143 PHE A CA 1
ATOM 1155 C C . PHE A 1 143 ? -10.145 8.403 4.597 1.00 89.38 143 PHE A C 1
ATOM 1157 O O . PHE A 1 143 ? -11.271 8.859 4.810 1.00 89.38 143 PHE A O 1
ATOM 1164 N N . TYR A 1 144 ? -9.174 8.472 5.511 1.00 85.62 144 TYR A N 1
ATOM 1165 C CA . TYR A 1 144 ? -9.433 8.969 6.862 1.00 85.62 144 TYR A CA 1
ATOM 1166 C C . TYR A 1 144 ? -9.818 10.456 6.883 1.00 85.62 144 TYR A C 1
ATOM 1168 O O . TYR A 1 144 ? -10.704 10.844 7.643 1.00 85.62 144 TYR A O 1
ATOM 1176 N N . SER A 1 145 ? -9.238 11.287 6.007 1.00 85.38 145 SER A N 1
ATOM 1177 C CA . SER A 1 145 ? -9.620 12.703 5.867 1.00 85.38 145 SER A CA 1
ATOM 1178 C C . SER A 1 145 ? -11.050 12.896 5.341 1.00 85.38 145 SER A C 1
ATOM 1180 O O . SER A 1 145 ? -11.718 13.873 5.680 1.00 85.38 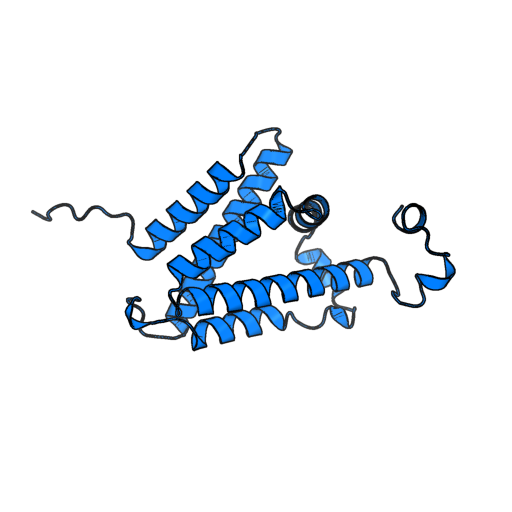145 SER A O 1
ATOM 1182 N N . ARG A 1 146 ? -11.542 11.989 4.488 1.00 86.06 146 ARG A N 1
ATOM 1183 C CA . ARG A 1 146 ? -12.929 12.005 3.996 1.00 86.06 146 ARG A CA 1
ATOM 1184 C C . ARG A 1 146 ? -13.904 11.502 5.055 1.00 86.06 146 ARG A C 1
ATOM 1186 O O . ARG A 1 146 ? -14.935 12.142 5.260 1.00 86.06 146 ARG A O 1
ATOM 1193 N N . GLN A 1 147 ? -13.532 10.443 5.771 1.00 82.00 147 GLN A N 1
ATOM 1194 C CA . GLN A 1 147 ? -14.324 9.888 6.864 1.00 82.00 147 GLN A CA 1
ATOM 1195 C C . GLN A 1 147 ? -14.563 10.925 7.976 1.00 82.00 147 GLN A C 1
ATOM 1197 O O . GLN A 1 147 ? -15.685 11.056 8.456 1.00 82.00 147 GLN A O 1
ATOM 1202 N N . THR A 1 148 ? -13.556 11.726 8.352 1.00 80.88 148 THR A N 1
ATOM 1203 C CA . THR A 1 148 ? -13.728 12.803 9.354 1.00 80.88 148 THR A CA 1
ATOM 1204 C C . THR A 1 148 ? -14.643 13.935 8.886 1.00 80.88 148 THR A C 1
ATOM 1206 O O . THR A 1 148 ? -15.200 14.648 9.714 1.00 80.88 148 THR A O 1
ATOM 1209 N N . LYS A 1 149 ? -14.835 14.088 7.571 1.00 85.38 149 LYS A N 1
ATOM 1210 C CA . LYS A 1 149 ? -15.741 15.067 6.951 1.00 85.38 149 LYS A CA 1
ATOM 1211 C C . LYS A 1 149 ? -17.135 14.494 6.662 1.00 85.38 149 LYS A C 1
ATOM 1213 O O . LYS A 1 149 ? -17.889 15.118 5.920 1.00 85.38 149 LYS A O 1
ATOM 1218 N N . GLY A 1 150 ? -17.454 13.304 7.180 1.00 82.06 150 GLY A N 1
ATOM 1219 C CA . GLY A 1 150 ? -18.745 12.640 6.972 1.00 82.06 150 GLY A CA 1
ATOM 1220 C C . GLY A 1 150 ? -18.995 12.190 5.530 1.00 82.06 150 GLY A C 1
ATOM 1221 O O . GLY A 1 150 ? -20.139 11.966 5.156 1.00 82.06 150 GLY A O 1
ATOM 1222 N N . LYS A 1 151 ? -17.948 12.095 4.697 1.00 82.19 151 LYS A N 1
ATOM 1223 C CA . LYS A 1 151 ? -18.066 11.573 3.332 1.00 82.19 151 LYS A CA 1
ATOM 1224 C C . LYS A 1 151 ? -17.764 10.084 3.339 1.00 82.19 151 LYS A C 1
ATOM 1226 O O . LYS A 1 151 ? -16.679 9.688 3.767 1.00 82.19 151 LYS A O 1
ATOM 1231 N N . GLU A 1 152 ? -18.694 9.290 2.827 1.00 80.19 152 GLU A N 1
ATOM 1232 C CA . GLU A 1 152 ? -18.475 7.861 2.644 1.00 80.19 152 GLU A CA 1
ATOM 1233 C C . GLU A 1 152 ? -17.481 7.620 1.506 1.00 80.19 152 GLU A C 1
ATOM 1235 O O . GLU A 1 152 ? -17.558 8.218 0.433 1.00 80.19 152 GLU A O 1
ATOM 1240 N N . VAL A 1 153 ? -16.501 6.770 1.791 1.00 85.19 153 VAL A N 1
ATOM 1241 C CA . VAL A 1 153 ? -15.620 6.146 0.809 1.00 85.19 153 VAL A CA 1
ATOM 1242 C C . VAL A 1 153 ? -15.683 4.666 1.129 1.00 85.19 153 VAL A C 1
ATOM 1244 O O . VAL A 1 153 ? -15.360 4.257 2.245 1.00 85.19 153 VAL A O 1
ATOM 1247 N N . THR A 1 154 ? -16.147 3.867 0.183 1.00 89.69 154 THR A N 1
ATOM 1248 C CA . THR A 1 154 ? -16.285 2.426 0.374 1.00 89.69 154 THR A CA 1
ATOM 1249 C C . THR A 1 154 ? -14.924 1.734 0.281 1.00 89.69 154 THR A C 1
ATOM 1251 O O . THR A 1 154 ? -13.981 2.224 -0.345 1.00 89.69 154 THR A O 1
ATOM 1254 N N . VAL A 1 155 ? -14.816 0.545 0.878 1.00 90.81 155 VAL A N 1
ATOM 1255 C CA . VAL A 1 155 ? -13.618 -0.302 0.738 1.00 90.81 155 VAL A CA 1
ATOM 1256 C C . VAL A 1 155 ? -13.362 -0.672 -0.723 1.00 90.81 155 VAL A C 1
ATOM 1258 O O . VAL A 1 155 ? -12.211 -0.687 -1.159 1.00 90.81 155 VAL A O 1
ATOM 1261 N N . ALA A 1 156 ? -14.426 -0.924 -1.489 1.00 92.44 156 ALA A N 1
ATOM 1262 C CA . ALA A 1 156 ? -14.334 -1.255 -2.907 1.00 92.44 156 ALA A CA 1
ATOM 1263 C C . ALA A 1 156 ? -13.722 -0.104 -3.719 1.00 92.44 156 ALA A C 1
ATOM 1265 O O . ALA A 1 156 ? -12.773 -0.327 -4.468 1.00 92.44 156 ALA A O 1
ATOM 1266 N N . GLU A 1 157 ? -14.192 1.129 -3.512 1.00 91.62 157 GLU A N 1
ATOM 1267 C CA . GLU A 1 157 ? -13.624 2.318 -4.162 1.00 91.62 157 GLU A CA 1
ATOM 1268 C C . GLU A 1 157 ? -12.155 2.527 -3.785 1.00 91.62 157 GLU A C 1
ATOM 1270 O O . GLU A 1 157 ? -11.342 2.903 -4.631 1.00 91.62 157 GLU A O 1
ATOM 1275 N N . LEU A 1 158 ? -11.787 2.262 -2.526 1.00 92.75 158 LEU A N 1
ATOM 1276 C CA . LEU A 1 158 ? -10.408 2.413 -2.072 1.00 92.75 158 LEU A CA 1
ATOM 1277 C C . LEU A 1 158 ? -9.479 1.402 -2.755 1.00 92.75 158 LEU A C 1
ATOM 1279 O O . LEU A 1 158 ? -8.441 1.793 -3.288 1.00 92.75 158 LEU A O 1
ATOM 1283 N N . LYS A 1 159 ? -9.891 0.129 -2.818 1.00 95.19 159 LYS A N 1
ATOM 1284 C CA . LYS A 1 159 ? -9.171 -0.933 -3.539 1.00 95.19 159 LYS A CA 1
ATOM 1285 C C . LYS A 1 159 ? -9.059 -0.633 -5.032 1.00 95.19 159 LYS A C 1
ATOM 1287 O O . LYS A 1 159 ? -7.972 -0.744 -5.594 1.00 95.19 159 LYS A O 1
ATOM 1292 N N . GLN A 1 160 ? -10.153 -0.204 -5.665 1.00 94.69 160 GLN A N 1
ATOM 1293 C CA . GLN A 1 160 ? -10.164 0.168 -7.080 1.00 94.69 160 GLN A CA 1
ATOM 1294 C C . GLN A 1 160 ? -9.170 1.298 -7.358 1.00 94.69 160 GLN A C 1
ATOM 1296 O O . GLN A 1 160 ? -8.361 1.196 -8.279 1.00 94.69 160 GLN A O 1
ATOM 1301 N N . ARG A 1 161 ? -9.181 2.348 -6.530 1.00 93.25 161 ARG A N 1
ATOM 1302 C CA . ARG A 1 161 ? -8.257 3.475 -6.665 1.00 93.25 161 ARG A CA 1
ATOM 1303 C C . ARG A 1 161 ? -6.802 3.048 -6.492 1.00 93.25 161 ARG A C 1
ATOM 1305 O O . ARG A 1 161 ? -5.953 3.474 -7.268 1.00 93.25 161 ARG A O 1
ATOM 1312 N N . THR A 1 162 ? -6.505 2.219 -5.493 1.00 95.25 162 THR A N 1
ATOM 1313 C CA . THR A 1 162 ? -5.150 1.695 -5.277 1.00 95.25 162 THR A CA 1
ATOM 1314 C C . THR A 1 162 ? -4.663 0.893 -6.481 1.00 95.25 162 THR A C 1
ATOM 1316 O O . THR A 1 162 ? -3.559 1.141 -6.960 1.00 95.25 162 THR A O 1
ATOM 1319 N N . ASN A 1 163 ? -5.497 -0.003 -7.014 1.00 96.50 163 ASN A N 1
ATOM 1320 C CA . ASN A 1 163 ? -5.149 -0.809 -8.183 1.00 96.50 163 ASN A CA 1
ATOM 1321 C C . ASN A 1 163 ? -4.950 0.043 -9.439 1.00 96.50 163 ASN A C 1
ATOM 1323 O O . ASN A 1 163 ? -4.021 -0.208 -10.194 1.00 96.50 163 ASN A O 1
ATOM 1327 N N . GLN A 1 164 ? -5.759 1.086 -9.630 1.00 95.50 164 GLN A N 1
ATOM 1328 C CA . GLN A 1 164 ? -5.596 2.011 -10.750 1.00 95.50 164 GLN A CA 1
ATOM 1329 C C . GLN A 1 164 ? -4.255 2.761 -10.695 1.00 95.50 164 GLN A C 1
ATOM 1331 O O . GLN A 1 164 ? -3.598 2.916 -11.718 1.00 95.50 164 GLN A O 1
ATOM 1336 N N . ILE A 1 165 ? -3.818 3.213 -9.514 1.00 95.38 165 ILE A N 1
ATOM 1337 C CA . ILE A 1 165 ? -2.520 3.894 -9.387 1.00 95.38 165 ILE A CA 1
ATOM 1338 C C . ILE A 1 165 ? -1.363 2.903 -9.591 1.00 95.38 165 ILE A C 1
ATOM 1340 O O . ILE A 1 165 ? -0.370 3.260 -10.221 1.00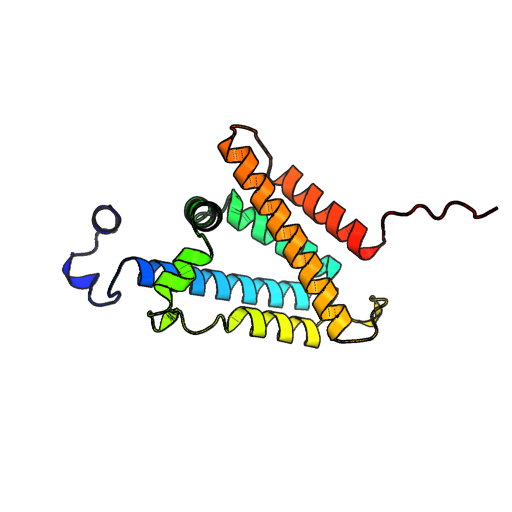 95.38 165 ILE A O 1
ATOM 1344 N N . LEU A 1 166 ? -1.483 1.665 -9.098 1.00 96.06 166 LEU A N 1
ATOM 1345 C CA . LEU A 1 166 ? -0.490 0.617 -9.360 1.00 96.06 166 LEU A CA 1
ATOM 1346 C C . LEU A 1 166 ? -0.371 0.306 -10.855 1.00 96.06 166 LEU A C 1
ATOM 1348 O O . LEU A 1 166 ? 0.744 0.244 -11.362 1.00 96.06 166 LEU A O 1
ATOM 1352 N N . ASP A 1 167 ? -1.496 0.185 -11.558 1.00 95.56 167 ASP A N 1
ATOM 1353 C CA . ASP A 1 167 ? -1.543 -0.012 -13.009 1.00 95.56 167 ASP A CA 1
ATOM 1354 C C . ASP A 1 167 ? -0.827 1.127 -13.753 1.00 95.56 167 ASP A C 1
ATOM 1356 O O . ASP A 1 167 ? 0.055 0.894 -14.579 1.00 95.56 167 ASP A O 1
ATOM 1360 N N . TRP A 1 168 ? -1.099 2.375 -13.367 1.00 95.06 168 TRP A N 1
ATOM 1361 C CA . TRP A 1 16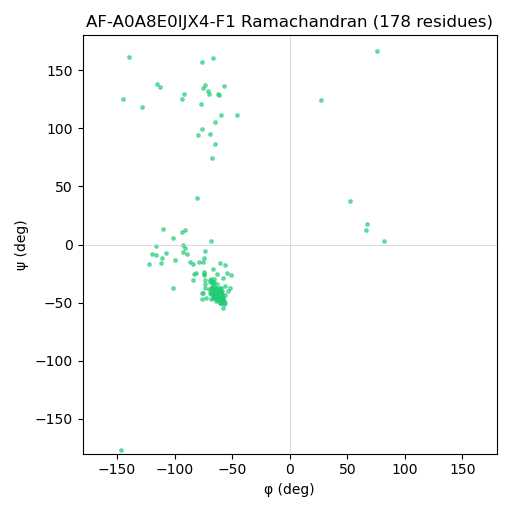8 ? -0.418 3.546 -13.919 1.00 95.06 168 TRP A CA 1
ATOM 1362 C C . TRP A 1 168 ? 1.086 3.557 -13.650 1.00 95.06 168 TRP A C 1
ATOM 1364 O O . TRP A 1 168 ? 1.858 3.974 -14.512 1.00 95.06 168 TRP A O 1
ATOM 1374 N N . LEU A 1 169 ? 1.518 3.118 -12.467 1.00 93.69 169 LEU A N 1
ATOM 1375 C CA . LEU A 1 169 ? 2.938 2.987 -12.138 1.00 93.69 169 LEU A CA 1
ATOM 1376 C C . LEU A 1 169 ? 3.603 1.848 -12.927 1.00 93.69 169 LEU A C 1
ATOM 1378 O O . LEU A 1 169 ? 4.779 1.964 -13.268 1.00 93.69 169 LEU A O 1
ATOM 1382 N N . GLN A 1 170 ? 2.865 0.778 -13.231 1.00 93.62 170 GLN A N 1
ATOM 1383 C CA . GLN A 1 170 ? 3.367 -0.380 -13.968 1.00 93.62 170 GLN A CA 1
ATOM 1384 C C . GLN A 1 170 ? 3.495 -0.103 -15.469 1.00 93.62 170 GLN A C 1
ATOM 1386 O O . GLN A 1 170 ? 4.528 -0.402 -16.071 1.00 93.62 170 GLN A O 1
ATOM 1391 N N . TYR A 1 171 ? 2.462 0.480 -16.077 1.00 92.88 171 TYR A N 1
ATOM 1392 C CA . TYR A 1 171 ? 2.346 0.599 -17.534 1.00 92.88 171 TYR A CA 1
ATOM 1393 C C . TYR A 1 171 ? 2.483 2.035 -18.055 1.00 92.88 171 TYR A C 1
ATOM 1395 O O . TYR A 1 171 ? 2.676 2.242 -19.256 1.00 92.88 171 TYR A O 1
ATOM 1403 N N . GLY A 1 172 ? 2.451 3.032 -17.168 1.00 90.69 172 GLY A N 1
ATOM 1404 C CA . GLY A 1 172 ? 2.343 4.440 -17.540 1.00 90.69 172 GLY A CA 1
ATOM 1405 C C . GLY A 1 172 ? 0.920 4.823 -17.965 1.00 90.69 172 GLY A C 1
ATOM 1406 O O . GLY A 1 172 ? 0.071 3.978 -18.221 1.00 90.69 172 GLY A O 1
ATOM 1407 N N . VAL A 1 173 ? 0.654 6.130 -18.056 1.00 91.38 173 VAL A N 1
ATOM 1408 C CA . VAL A 1 173 ? -0.680 6.677 -18.406 1.00 91.38 173 VAL A CA 1
ATOM 1409 C C . VAL A 1 173 ? -0.757 7.277 -19.808 1.00 91.38 173 VAL A C 1
ATOM 1411 O O . VAL A 1 173 ? -1.826 7.681 -20.259 1.00 91.38 173 VAL A O 1
ATOM 1414 N N . ALA A 1 174 ? 0.378 7.394 -20.497 1.00 89.88 174 ALA A N 1
ATOM 1415 C CA . ALA A 1 174 ? 0.426 8.017 -21.809 1.00 89.88 174 ALA A CA 1
ATOM 1416 C C . ALA A 1 174 ? -0.111 7.055 -22.876 1.00 89.88 174 ALA A C 1
ATOM 1418 O O . ALA A 1 174 ? 0.456 5.986 -23.102 1.00 89.88 174 ALA A O 1
ATOM 1419 N N . SER A 1 175 ? -1.157 7.465 -23.594 1.00 82.25 175 SER A N 1
ATOM 1420 C CA . SER A 1 175 ? -1.523 6.831 -24.858 1.00 82.25 175 SER A CA 1
ATOM 1421 C C . SER A 1 175 ? -0.363 7.003 -25.836 1.00 82.25 175 SER A C 1
ATOM 1423 O O . SER A 1 175 ? 0.111 8.126 -26.032 1.00 82.25 175 SER A O 1
ATOM 1425 N N . LYS A 1 176 ? 0.095 5.916 -26.469 1.00 67.25 176 LYS A N 1
ATOM 1426 C CA . LYS A 1 176 ? 0.999 5.994 -27.626 1.00 67.25 176 LYS A CA 1
ATOM 1427 C C . LYS A 1 176 ? 0.226 6.610 -28.797 1.00 67.25 176 LYS A C 1
ATOM 1429 O O . LYS A 1 176 ? -0.214 5.899 -29.688 1.00 67.25 176 LYS A O 1
ATOM 1434 N N . GLY A 1 177 ? -0.008 7.918 -28.751 1.00 60.56 177 GLY A N 1
ATOM 1435 C CA . GLY A 1 177 ? -0.453 8.667 -29.914 1.00 60.56 177 GLY A CA 1
ATOM 1436 C C . GLY A 1 177 ? 0.637 8.561 -30.967 1.00 60.56 177 GLY A C 1
ATOM 1437 O O . GLY A 1 177 ? 1.815 8.752 -30.649 1.00 60.56 177 GLY A O 1
ATOM 1438 N N . GLU A 1 178 ? 0.251 8.191 -32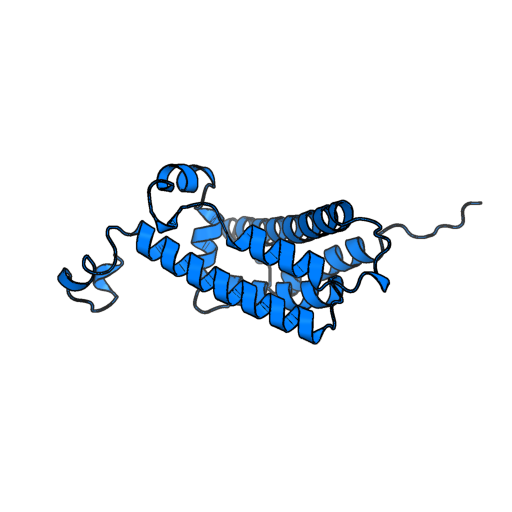.183 1.00 51.78 178 GLU A N 1
ATOM 1439 C CA . GLU A 1 178 ? 1.098 8.274 -33.365 1.00 51.78 178 GLU A CA 1
ATOM 1440 C C . GLU A 1 178 ? 1.767 9.652 -33.372 1.00 51.78 178 GLU A C 1
ATOM 1442 O O . GLU A 1 178 ? 1.115 10.689 -33.490 1.00 51.78 178 GLU A O 1
ATOM 1447 N N . ARG A 1 179 ? 3.085 9.667 -33.155 1.00 51.53 179 ARG A N 1
ATOM 1448 C CA . ARG A 1 179 ? 3.901 10.827 -33.499 1.00 51.53 179 ARG A CA 1
ATOM 1449 C C . ARG A 1 179 ? 3.913 10.870 -35.024 1.00 51.53 179 ARG A C 1
ATOM 1451 O O . ARG A 1 179 ? 4.674 10.117 -35.628 1.00 51.53 179 ARG A O 1
ATOM 1458 N N . HIS A 1 180 ? 3.012 11.660 -35.604 1.00 45.53 180 HIS A N 1
ATOM 1459 C CA . HIS A 1 180 ? 3.170 12.166 -36.964 1.00 45.53 180 HIS A CA 1
ATOM 1460 C C . HIS A 1 180 ? 4.410 13.057 -37.048 1.00 45.53 180 HIS A C 1
ATOM 1462 O O . HIS A 1 180 ? 4.682 13.783 -36.060 1.00 45.53 180 HIS A O 1
#

Radius of gyration: 19.49 Å; Cα contacts (8 Å, |Δi|>4): 102; chains: 1; bounding box: 39×32×77 Å